Protein AF-A0AAJ0G181-F1 (afdb_monomer)

Mean predicted aligned error: 8.46 Å

Organism: NCBI:txid1105319

Secondary structure (DSSP, 8-state):
--GGGG-EEEEE-GGG-HHHHHHHHHHHHTT-SS-EEEEE--TT----TT-EEEEEETTEEEEE--HHHHSSSSPPSS-----S-HHHHHHHHHHHHHHHHHHHHHHHGGGTS--SPPSEEEEEEETTS-TT--EEETTEEEEEEEEE-SSS-EEEEEEEE-TTS-EEEEESSSSSPEEE-TT-EEEEEEEE---HHHH-S-SS-TTPPEEEEEEEEEEESS----GGG-B--GGG-------------------S--EEEEEEEEEEEEP-

Nearest PDB structures (foldseek):
  4bei-assembly1_H  TM=5.860E-01  e=1.206E-02  Vibrio cholerae MJ-1236
  4be5-assembly1_A  TM=5.690E-01  e=1.135E-02  Vibrio cholerae MJ-1236
  7q60-assembly1_A  TM=5.122E-01  e=1.068E-02  Homo sapiens
  5jpn-assembly1_B  TM=4.940E-01  e=1.960E-02  Homo sapiens
  5jpm-assembly1_B  TM=4.855E-01  e=4.313E-02  Homo sapiens

Structure (mmCIF, N/CA/C/O backbone):
data_AF-A0AAJ0G181-F1
#
_entry.id   AF-A0AAJ0G181-F1
#
loop_
_atom_site.group_PDB
_atom_site.id
_atom_site.type_symbol
_atom_site.label_atom_id
_atom_site.label_alt_id
_atom_site.label_comp_id
_atom_site.label_asym_id
_atom_site.label_entity_id
_atom_site.label_seq_id
_atom_site.pdbx_PDB_ins_code
_atom_site.Cartn_x
_atom_site.Cartn_y
_atom_site.Cartn_z
_atom_site.occupancy
_atom_site.B_iso_or_equiv
_atom_site.auth_seq_id
_atom_site.auth_comp_id
_atom_site.auth_asym_id
_atom_site.auth_atom_id
_atom_site.pdbx_PDB_model_num
ATOM 1 N N . MET A 1 1 ? -21.294 -4.612 -15.902 1.00 35.84 1 MET A N 1
ATOM 2 C CA . MET A 1 1 ? -20.081 -4.571 -15.061 1.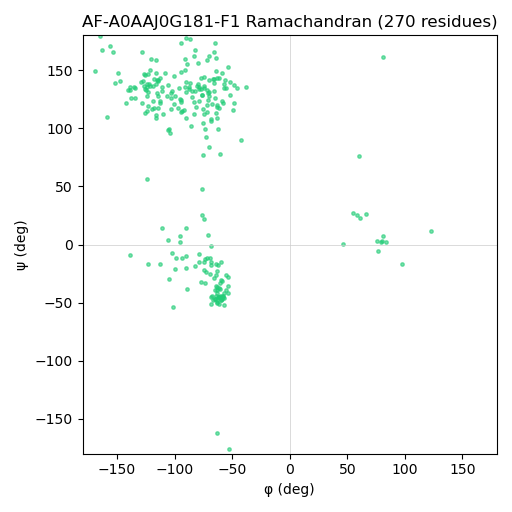00 35.84 1 MET A CA 1
ATOM 3 C C . MET A 1 1 ? -18.901 -4.552 -16.021 1.00 35.84 1 MET A C 1
ATOM 5 O O . MET A 1 1 ? -18.675 -5.546 -16.696 1.00 35.84 1 MET A O 1
ATOM 9 N N . GLU A 1 2 ? -18.288 -3.391 -16.241 1.00 32.62 2 GLU A N 1
ATOM 10 C CA . GLU A 1 2 ? -17.305 -3.197 -17.316 1.00 32.62 2 GLU A CA 1
ATOM 11 C C . GLU A 1 2 ? -15.962 -3.847 -16.959 1.00 32.62 2 GLU A C 1
ATOM 13 O O . GLU A 1 2 ? -15.298 -3.445 -16.005 1.00 32.62 2 GLU A O 1
ATOM 18 N N . LEU A 1 3 ? -15.560 -4.846 -17.749 1.00 31.12 3 LEU A N 1
ATOM 19 C CA . LEU A 1 3 ? -14.315 -5.616 -17.609 1.00 31.12 3 LEU A CA 1
ATOM 20 C C . LEU A 1 3 ? -13.038 -4.754 -17.691 1.00 31.12 3 LEU A C 1
ATOM 22 O O . LEU A 1 3 ? -11.975 -5.190 -17.265 1.00 31.12 3 LEU A O 1
ATOM 26 N N . TRP A 1 4 ? -13.145 -3.515 -18.172 1.00 31.86 4 TRP A N 1
ATOM 27 C CA . TRP A 1 4 ? -12.029 -2.581 -18.331 1.00 31.86 4 TRP A CA 1
ATOM 28 C C . TRP A 1 4 ? -11.531 -1.974 -17.015 1.00 31.86 4 TRP A C 1
ATOM 30 O O . TRP A 1 4 ? -10.373 -1.581 -16.938 1.00 31.86 4 TRP A O 1
ATOM 40 N N . ARG A 1 5 ? -12.352 -1.948 -15.952 1.00 44.75 5 ARG A N 1
ATOM 41 C CA . ARG A 1 5 ? -11.925 -1.396 -14.649 1.00 44.75 5 ARG A CA 1
ATOM 42 C C . ARG A 1 5 ? -10.859 -2.235 -13.940 1.00 44.75 5 ARG A C 1
ATOM 44 O O . ARG A 1 5 ? -10.252 -1.742 -13.001 1.00 44.75 5 ARG A O 1
ATOM 51 N N . ARG A 1 6 ? -10.632 -3.482 -14.367 1.00 53.66 6 ARG A N 1
ATOM 52 C CA . ARG A 1 6 ? -9.685 -4.409 -13.720 1.00 53.66 6 ARG A CA 1
ATOM 53 C C . ARG A 1 6 ? -8.350 -4.549 -14.447 1.00 53.66 6 ARG A C 1
ATOM 55 O O . ARG A 1 6 ? -7.451 -5.190 -13.908 1.00 53.66 6 ARG A O 1
ATOM 62 N N . ASN A 1 7 ? -8.208 -3.960 -15.634 1.00 65.31 7 ASN A N 1
ATOM 63 C CA . ASN A 1 7 ? -6.976 -4.080 -16.402 1.00 65.31 7 ASN A CA 1
ATOM 64 C C . ASN A 1 7 ? -6.021 -2.947 -16.039 1.00 65.31 7 ASN A C 1
ATOM 66 O O . ASN A 1 7 ? -6.432 -1.804 -15.838 1.00 65.31 7 ASN A O 1
ATOM 70 N N . ILE A 1 8 ? -4.735 -3.272 -15.938 1.00 76.56 8 ILE A N 1
ATOM 71 C CA . ILE A 1 8 ? -3.680 -2.282 -15.723 1.00 76.56 8 ILE A CA 1
ATOM 72 C C . ILE A 1 8 ? -2.968 -2.121 -17.060 1.00 76.56 8 ILE A C 1
ATOM 74 O O . ILE A 1 8 ? -2.186 -3.000 -17.434 1.00 76.56 8 ILE A O 1
ATOM 78 N N . PRO A 1 9 ? -3.295 -1.067 -17.821 1.00 83.56 9 PRO A N 1
ATOM 79 C CA . PRO A 1 9 ? -2.665 -0.843 -19.103 1.00 83.56 9 PRO A CA 1
ATOM 80 C C . PRO A 1 9 ? -1.259 -0.262 -18.899 1.00 83.56 9 PRO A C 1
ATOM 82 O O . PRO A 1 9 ? -1.046 0.649 -18.092 1.00 83.56 9 PRO A O 1
ATOM 85 N N . VAL A 1 10 ? -0.302 -0.830 -19.627 1.00 87.94 10 VAL A N 1
ATOM 86 C CA . VAL A 1 10 ? 1.117 -0.478 -19.615 1.00 87.94 10 VAL A CA 1
ATOM 87 C C . VAL A 1 10 ? 1.486 0.011 -21.008 1.00 87.94 10 VAL A C 1
ATOM 89 O O . VAL A 1 10 ? 1.406 -0.756 -21.964 1.00 87.94 10 VAL A O 1
ATOM 92 N N . LEU A 1 11 ? 1.894 1.271 -21.118 1.00 89.25 11 LEU A N 1
ATOM 93 C CA . LEU A 1 11 ? 2.429 1.848 -22.346 1.00 89.25 11 LEU A CA 1
ATOM 94 C C . LEU A 1 11 ? 3.943 1.658 -22.382 1.00 89.25 11 LEU A C 1
ATOM 96 O O . LEU A 1 11 ? 4.622 1.983 -21.408 1.00 89.25 11 LEU A O 1
ATOM 100 N N . VAL A 1 12 ? 4.474 1.166 -23.496 1.00 89.31 12 VAL A N 1
ATOM 101 C CA . VAL A 1 12 ? 5.919 1.003 -23.699 1.00 89.31 12 VAL A CA 1
ATOM 102 C C . VAL A 1 12 ? 6.402 1.989 -24.754 1.00 89.31 12 VAL A C 1
ATOM 104 O O . VAL A 1 12 ? 5.794 2.131 -25.816 1.00 89.31 12 VAL A O 1
ATOM 107 N N . ASP A 1 13 ? 7.491 2.688 -24.442 1.00 87.69 13 ASP A N 1
ATOM 108 C CA . ASP A 1 13 ? 8.191 3.576 -25.364 1.00 87.69 13 ASP A CA 1
ATOM 109 C C . ASP A 1 13 ? 8.665 2.793 -26.610 1.00 87.69 13 ASP A C 1
ATOM 111 O O . ASP A 1 13 ? 9.407 1.811 -26.484 1.00 87.69 13 ASP A O 1
ATOM 115 N N . PRO A 1 14 ? 8.272 3.214 -27.828 1.00 85.38 14 PRO A N 1
ATOM 116 C CA . PRO A 1 14 ? 8.583 2.487 -29.057 1.00 85.38 14 PRO A CA 1
ATOM 117 C C . PRO A 1 14 ? 10.092 2.384 -29.337 1.00 85.38 14 PRO A C 1
ATOM 119 O O . PRO A 1 14 ? 10.518 1.513 -30.099 1.00 85.38 14 PRO A O 1
ATOM 122 N N . THR A 1 15 ? 10.931 3.214 -28.705 1.00 88.00 15 THR A N 1
ATOM 123 C CA . THR A 1 15 ? 12.397 3.159 -28.844 1.00 88.00 15 THR A CA 1
ATOM 124 C C . THR A 1 15 ? 13.037 1.914 -28.215 1.00 88.00 15 THR A C 1
ATOM 126 O O . THR A 1 15 ? 14.214 1.630 -28.473 1.00 88.00 15 THR A O 1
ATOM 129 N N . PHE A 1 16 ? 12.291 1.141 -27.417 1.00 86.31 16 PHE A N 1
ATOM 130 C CA . PHE A 1 16 ? 12.712 -0.193 -26.979 1.00 86.31 16 PHE A CA 1
ATOM 131 C C . PHE A 1 16 ? 12.653 -1.241 -28.100 1.00 86.31 16 PHE A C 1
ATOM 133 O O . PHE A 1 16 ? 13.398 -2.221 -28.052 1.00 86.31 16 PHE A O 1
ATOM 140 N N . GLY A 1 17 ? 11.825 -1.016 -29.123 1.00 87.19 17 GLY A N 1
ATOM 141 C CA . GLY A 1 17 ? 11.583 -1.956 -30.212 1.00 87.19 17 GLY A CA 1
ATOM 142 C C . GLY A 1 17 ? 10.580 -3.070 -29.861 1.00 87.19 17 GLY A C 1
ATOM 143 O O . GLY A 1 17 ? 10.329 -3.356 -28.689 1.00 87.19 17 GLY A O 1
ATOM 144 N N . PRO A 1 18 ? 10.013 -3.738 -30.882 1.00 86.69 18 PRO A N 1
ATOM 145 C CA . PRO A 1 18 ? 8.904 -4.687 -30.716 1.00 86.69 18 PRO A CA 1
ATOM 146 C C . PRO A 1 18 ? 9.275 -5.952 -29.925 1.00 86.69 18 PRO A C 1
ATOM 148 O O . PRO A 1 18 ? 8.426 -6.526 -29.236 1.00 86.69 18 PRO A O 1
ATOM 151 N N . ASP A 1 19 ? 10.542 -6.374 -29.979 1.00 89.81 19 ASP A N 1
ATOM 152 C CA . ASP A 1 19 ? 11.037 -7.544 -29.242 1.00 89.81 19 ASP A CA 1
ATOM 153 C C . ASP A 1 19 ? 10.947 -7.333 -27.726 1.00 89.81 19 ASP A C 1
ATOM 155 O O . ASP A 1 19 ? 10.640 -8.268 -26.982 1.00 89.81 19 ASP A O 1
ATOM 159 N N . PHE A 1 20 ? 11.172 -6.099 -27.261 1.00 90.56 20 PHE A N 1
ATOM 160 C CA . PHE A 1 20 ? 11.050 -5.748 -25.851 1.00 90.56 20 PHE A CA 1
ATOM 161 C C . PHE A 1 20 ? 9.591 -5.813 -2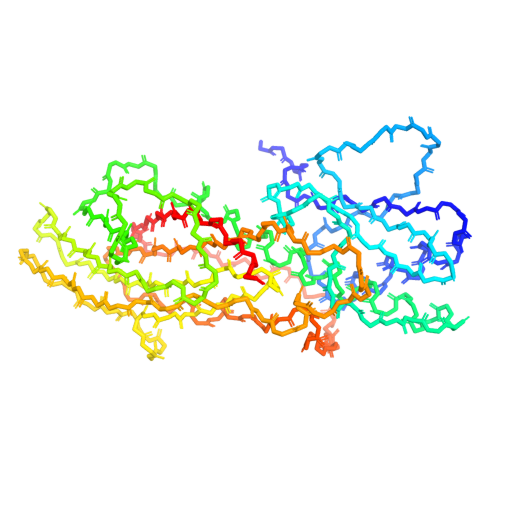5.398 1.00 90.56 20 PHE A C 1
ATOM 163 O O . PHE A 1 20 ? 9.305 -6.505 -24.424 1.00 90.56 20 PHE A O 1
ATOM 170 N N . SER A 1 21 ? 8.665 -5.158 -26.113 1.00 89.25 21 SER A N 1
ATOM 171 C CA . SER A 1 21 ? 7.230 -5.166 -25.782 1.00 89.25 21 SER A CA 1
ATOM 172 C C . SER A 1 21 ? 6.665 -6.589 -25.745 1.00 89.25 21 SER A C 1
ATOM 174 O O . SER A 1 21 ? 5.970 -6.958 -24.796 1.00 89.25 21 SER A O 1
ATOM 176 N N . THR A 1 22 ? 7.022 -7.415 -26.735 1.00 88.50 22 THR A N 1
ATOM 177 C CA . THR A 1 22 ? 6.594 -8.821 -26.816 1.00 88.50 22 THR A CA 1
ATOM 178 C C . THR A 1 22 ? 7.137 -9.631 -25.641 1.00 88.50 22 THR A C 1
ATOM 180 O O . THR A 1 22 ? 6.374 -10.277 -24.923 1.00 88.50 22 THR A O 1
ATOM 183 N N . SER A 1 23 ? 8.444 -9.533 -25.377 1.00 89.88 23 SER A N 1
ATOM 184 C CA . SER A 1 23 ? 9.082 -10.249 -24.266 1.00 89.88 23 SER A CA 1
ATOM 185 C C . SER A 1 23 ? 8.542 -9.795 -22.907 1.00 89.88 23 SER A C 1
ATOM 187 O O . SER A 1 23 ? 8.382 -10.606 -21.992 1.00 89.88 23 SER A O 1
ATOM 189 N N . LEU A 1 24 ? 8.243 -8.501 -22.759 1.00 90.00 24 LEU A N 1
ATOM 190 C CA . LEU A 1 24 ? 7.653 -7.935 -21.552 1.00 90.00 24 LEU A CA 1
ATOM 191 C C . LEU A 1 24 ? 6.249 -8.481 -21.316 1.00 90.00 24 LEU A C 1
ATOM 193 O O . LEU A 1 24 ? 5.952 -8.924 -20.206 1.00 90.00 24 LEU A O 1
ATOM 197 N N . TYR A 1 25 ? 5.413 -8.502 -22.354 1.00 87.94 25 TYR A N 1
ATOM 198 C CA . TYR A 1 25 ? 4.079 -9.083 -22.282 1.00 87.94 25 TYR A CA 1
ATOM 199 C C . TYR A 1 25 ? 4.131 -10.549 -21.839 1.00 87.94 25 TYR A C 1
ATOM 201 O O . TYR A 1 25 ? 3.496 -10.906 -20.846 1.00 87.94 25 TYR A O 1
ATOM 209 N N . GLU A 1 26 ? 4.939 -11.380 -22.500 1.00 85.56 26 GLU A N 1
ATOM 210 C CA . GLU A 1 26 ? 5.097 -12.796 -22.147 1.00 85.56 26 GLU A CA 1
ATOM 211 C C . GLU A 1 26 ? 5.597 -12.979 -20.707 1.00 85.56 26 GLU A C 1
ATOM 213 O O . GLU A 1 26 ? 5.056 -13.782 -19.943 1.00 85.56 26 GLU A O 1
ATOM 218 N N . THR A 1 27 ? 6.596 -12.192 -20.298 1.00 86.69 27 THR A N 1
ATOM 219 C CA . THR A 1 27 ? 7.158 -12.259 -18.942 1.00 86.69 27 THR A CA 1
ATOM 220 C C . THR A 1 27 ? 6.120 -11.884 -17.885 1.00 86.69 27 THR A C 1
ATOM 222 O O . THR A 1 27 ? 6.062 -12.517 -16.832 1.00 86.69 27 THR A O 1
ATOM 225 N N . ILE A 1 28 ? 5.273 -10.889 -18.156 1.00 84.62 28 ILE A N 1
ATOM 226 C CA . ILE A 1 28 ? 4.190 -10.481 -17.258 1.00 84.62 28 ILE A CA 1
ATOM 227 C C . ILE A 1 28 ? 3.117 -11.571 -17.145 1.00 84.62 28 ILE A C 1
ATOM 229 O O . ILE A 1 28 ? 2.734 -11.924 -16.027 1.00 84.62 28 ILE A O 1
ATOM 233 N N . GLN A 1 29 ? 2.661 -12.132 -18.272 1.00 81.06 29 GLN A N 1
ATOM 234 C CA . GLN A 1 29 ? 1.634 -13.185 -18.279 1.00 81.06 29 GLN A CA 1
ATOM 235 C C . GLN A 1 29 ? 2.090 -14.435 -17.511 1.00 81.06 29 GLN A C 1
ATOM 237 O O . GLN A 1 29 ? 1.291 -15.073 -16.830 1.00 81.06 29 GLN A O 1
ATOM 242 N N . ASN A 1 30 ? 3.388 -14.742 -17.546 1.00 77.69 30 ASN A N 1
ATOM 243 C CA . ASN A 1 30 ? 3.971 -15.850 -16.788 1.00 77.69 30 ASN A CA 1
ATOM 244 C C . ASN A 1 30 ? 4.112 -15.570 -15.279 1.00 77.69 30 ASN A C 1
ATOM 246 O O . ASN A 1 30 ? 4.353 -16.493 -14.503 1.00 77.69 30 ASN A O 1
ATOM 250 N N . ARG A 1 31 ? 3.999 -14.310 -14.839 1.00 73.06 31 ARG A N 1
ATOM 251 C CA . ARG A 1 31 ? 4.234 -13.907 -13.439 1.00 73.06 31 ARG A CA 1
ATOM 252 C C . ARG A 1 31 ? 2.963 -13.616 -12.660 1.00 73.06 31 ARG A C 1
ATOM 254 O O . ARG A 1 31 ? 2.952 -13.800 -11.444 1.00 73.06 31 ARG A O 1
ATOM 261 N N . VAL A 1 32 ? 1.905 -13.150 -13.320 1.00 69.12 32 VAL A N 1
ATOM 262 C CA . VAL A 1 32 ? 0.676 -12.733 -12.637 1.00 69.12 32 VAL A CA 1
ATOM 263 C C . VAL A 1 32 ? -0.540 -13.168 -13.429 1.00 69.12 32 VAL A C 1
ATOM 265 O O . VAL A 1 32 ? -0.668 -12.852 -14.602 1.00 69.12 32 VAL A O 1
ATOM 268 N N . ALA A 1 33 ? -1.515 -13.760 -12.743 1.00 64.25 33 ALA A N 1
ATOM 269 C CA . ALA A 1 33 ? -2.854 -13.983 -13.291 1.00 64.25 33 ALA A CA 1
ATOM 270 C C . ALA A 1 33 ? -3.682 -12.680 -13.438 1.00 64.25 33 ALA A C 1
ATOM 272 O O . ALA A 1 33 ? -4.884 -12.729 -13.691 1.00 64.25 33 ALA A O 1
ATOM 273 N N . SER A 1 34 ? -3.065 -11.512 -13.222 1.00 60.91 34 SER A N 1
ATOM 274 C CA . SER A 1 34 ? -3.703 -10.205 -13.357 1.00 60.91 34 SER A CA 1
ATOM 275 C C . SER A 1 34 ? -3.784 -9.834 -14.835 1.00 60.91 34 SER A C 1
ATOM 277 O O . SER A 1 34 ? -2.780 -9.974 -15.538 1.00 60.91 34 SER A O 1
ATOM 279 N N . PRO A 1 35 ? -4.924 -9.319 -15.322 1.00 63.91 35 PRO A N 1
ATOM 280 C CA . PRO A 1 35 ? -5.063 -8.912 -16.711 1.00 63.91 35 PRO A CA 1
ATOM 281 C C . PRO A 1 35 ? -4.328 -7.582 -16.960 1.00 63.91 35 PRO A C 1
ATOM 283 O O . PRO A 1 35 ? -4.918 -6.505 -17.034 1.00 63.91 35 PRO A O 1
ATOM 286 N N . MET A 1 36 ? -3.003 -7.643 -17.075 1.00 72.50 36 MET A N 1
ATOM 287 C CA . MET A 1 36 ? -2.191 -6.538 -17.585 1.00 72.50 36 MET A CA 1
ATOM 288 C C . MET A 1 36 ? -2.229 -6.529 -19.113 1.00 72.50 36 MET A C 1
ATOM 290 O O . MET A 1 36 ? -2.119 -7.576 -19.754 1.00 72.50 36 MET A O 1
ATOM 294 N N . GLN A 1 37 ? -2.378 -5.339 -19.692 1.00 75.81 37 GLN A N 1
ATOM 295 C CA . GLN A 1 37 ? -2.324 -5.133 -21.138 1.00 75.81 37 GLN A CA 1
ATOM 296 C C . GLN A 1 37 ? -1.079 -4.317 -21.462 1.00 75.81 37 GLN A C 1
ATOM 298 O O . GLN A 1 37 ? -0.931 -3.214 -20.946 1.00 75.81 37 GLN A O 1
ATOM 303 N N . VAL A 1 38 ? -0.193 -4.862 -22.294 1.00 75.06 38 VAL A N 1
ATOM 304 C CA . VAL A 1 38 ? 0.971 -4.136 -22.813 1.00 75.06 38 VAL A CA 1
ATOM 305 C C . VAL A 1 38 ? 0.577 -3.548 -24.160 1.00 75.06 38 VAL A C 1
ATOM 307 O O . VAL A 1 38 ? 0.119 -4.276 -25.039 1.00 75.06 38 VAL A O 1
ATOM 310 N N . LEU A 1 39 ? 0.698 -2.233 -24.284 1.00 78.88 39 LEU A N 1
ATOM 311 C CA . LEU A 1 39 ? 0.346 -1.465 -25.469 1.00 78.88 39 LEU A CA 1
ATOM 312 C C . LEU A 1 39 ? 1.579 -0.665 -25.900 1.00 78.88 39 LEU A C 1
ATOM 314 O O . LEU A 1 39 ? 2.267 -0.080 -25.061 1.00 78.88 39 LEU A O 1
ATOM 318 N N . ASP A 1 40 ? 1.850 -0.610 -27.198 1.00 74.00 40 ASP A N 1
ATOM 319 C CA . ASP A 1 40 ? 2.876 0.292 -27.717 1.00 74.00 40 ASP A CA 1
ATOM 320 C C . ASP A 1 40 ? 2.343 1.732 -27.685 1.00 74.00 40 ASP A C 1
ATOM 322 O O . ASP A 1 40 ? 1.195 1.995 -28.058 1.00 74.00 40 ASP A O 1
ATOM 326 N N . CYS A 1 41 ? 3.158 2.674 -27.209 1.00 68.44 41 CYS A N 1
ATOM 327 C CA . CYS A 1 41 ? 2.777 4.082 -27.172 1.00 68.44 41 CYS A CA 1
ATOM 328 C C . CYS A 1 41 ? 2.782 4.653 -28.602 1.00 68.44 41 CYS A C 1
ATOM 330 O O . CYS A 1 41 ? 3.840 4.742 -29.226 1.00 68.44 41 CYS A O 1
ATOM 332 N N . ALA A 1 42 ? 1.617 5.042 -29.131 1.00 55.59 42 ALA A N 1
ATOM 333 C CA . ALA A 1 42 ? 1.548 5.887 -30.322 1.00 55.59 42 ALA A CA 1
ATOM 334 C C . ALA A 1 42 ? 1.811 7.343 -29.902 1.00 55.59 42 ALA A C 1
ATOM 336 O O . ALA A 1 42 ? 1.283 7.790 -28.887 1.00 55.59 42 ALA A O 1
ATOM 337 N N . ASP A 1 43 ? 2.663 8.047 -30.647 1.00 50.03 43 ASP A N 1
ATOM 338 C CA . ASP A 1 43 ? 3.229 9.356 -30.298 1.00 50.03 43 ASP A CA 1
ATOM 339 C C . ASP A 1 43 ? 2.279 10.345 -29.584 1.00 50.03 43 ASP A C 1
ATOM 341 O O . ASP A 1 43 ? 1.181 10.641 -30.051 1.00 50.03 43 ASP A O 1
ATOM 345 N N . ASN A 1 44 ? 2.814 10.982 -28.534 1.00 46.31 44 ASN A N 1
ATOM 346 C CA . ASN A 1 44 ? 2.411 12.292 -28.000 1.00 46.31 44 ASN A CA 1
ATOM 347 C C . ASN A 1 44 ? 1.020 12.472 -27.366 1.00 46.31 44 ASN A C 1
ATOM 349 O O . ASN A 1 44 ? 0.576 13.615 -27.234 1.00 46.31 44 ASN A O 1
ATOM 353 N N . ASP A 1 45 ? 0.389 11.431 -26.829 1.00 45.12 45 ASP A N 1
ATOM 354 C CA . ASP A 1 45 ? -0.575 11.678 -25.753 1.00 45.12 45 ASP A CA 1
ATOM 355 C C . ASP A 1 45 ? 0.193 11.894 -24.446 1.00 45.12 45 ASP A C 1
ATOM 357 O O . ASP A 1 45 ? 1.045 11.088 -24.053 1.00 45.12 45 ASP A O 1
ATOM 361 N N . GLY A 1 46 ? -0.050 13.049 -23.815 1.00 50.00 46 GLY A N 1
ATOM 362 C CA . GLY A 1 46 ? 0.622 13.514 -22.602 1.00 50.00 46 GLY A CA 1
ATOM 363 C C . GLY A 1 46 ? 0.584 12.495 -21.459 1.00 50.00 46 GLY A C 1
ATOM 364 O O . GLY A 1 46 ? 0.140 11.361 -21.609 1.00 50.00 46 GLY A O 1
ATOM 365 N N . LEU A 1 47 ? 1.096 12.856 -20.283 1.00 51.12 47 LEU A N 1
ATOM 366 C CA . LEU A 1 47 ? 1.003 12.028 -19.072 1.00 51.12 47 LEU A CA 1
ATOM 367 C C . LEU A 1 47 ? -0.474 11.789 -18.698 1.00 51.12 47 LEU A C 1
ATOM 369 O O . LEU A 1 47 ? -1.018 12.452 -17.821 1.00 51.12 47 LEU A O 1
ATOM 373 N N . ASP A 1 48 ? -1.135 10.872 -19.399 1.00 55.03 48 ASP A N 1
ATOM 374 C CA . ASP A 1 48 ? -2.459 10.396 -19.078 1.00 55.03 48 ASP A CA 1
ATOM 375 C C . ASP A 1 48 ? -2.347 9.714 -17.718 1.00 55.03 48 ASP A C 1
ATOM 377 O O . ASP A 1 48 ? -1.559 8.785 -17.508 1.00 55.03 48 ASP A O 1
ATOM 381 N N . THR A 1 49 ? -3.103 10.251 -16.769 1.00 59.03 49 THR A N 1
ATOM 382 C CA . THR A 1 49 ? -3.090 9.923 -15.345 1.00 59.03 49 THR A CA 1
ATOM 383 C C . THR A 1 49 ? -3.764 8.584 -15.051 1.00 59.03 49 THR A C 1
ATOM 385 O O . THR A 1 49 ? -4.200 8.334 -13.927 1.00 59.03 49 THR A O 1
ATOM 388 N N . THR A 1 50 ? -3.860 7.708 -16.046 1.00 70.06 50 THR A N 1
ATOM 389 C CA . THR A 1 50 ? -4.527 6.411 -15.935 1.00 70.06 50 THR A CA 1
ATOM 390 C C . THR A 1 50 ? -3.626 5.224 -16.284 1.00 70.06 50 THR A C 1
ATOM 392 O O . THR A 1 50 ? -3.925 4.104 -15.861 1.00 70.06 50 THR A O 1
ATOM 395 N N . PHE A 1 51 ? -2.493 5.450 -16.959 1.00 82.19 51 PHE A N 1
ATOM 396 C CA . PHE A 1 51 ? -1.613 4.393 -17.471 1.00 82.19 51 PHE A CA 1
ATOM 397 C C . PHE A 1 51 ? -0.300 4.278 -16.689 1.00 82.19 51 PHE A C 1
ATOM 399 O O . PHE A 1 51 ? 0.258 5.276 -16.231 1.00 82.19 51 PHE A O 1
ATOM 406 N N . LEU A 1 52 ? 0.232 3.055 -16.590 1.00 89.31 52 LEU A N 1
ATOM 407 C CA . LEU A 1 52 ? 1.657 2.863 -16.310 1.00 89.31 52 LEU A CA 1
ATOM 408 C C . LEU A 1 52 ? 2.430 3.071 -17.613 1.00 89.31 52 LEU A C 1
ATOM 410 O O . LEU A 1 52 ? 1.995 2.600 -18.661 1.00 89.31 52 LEU A O 1
ATOM 414 N N . LYS A 1 53 ? 3.568 3.761 -17.564 1.00 90.50 53 LYS A N 1
ATOM 415 C CA . LYS A 1 53 ? 4.416 4.021 -18.733 1.00 90.50 53 LYS A CA 1
ATOM 416 C C . LYS A 1 53 ? 5.830 3.514 -18.482 1.00 90.50 53 LYS A C 1
ATOM 418 O O . LYS A 1 53 ? 6.376 3.752 -17.410 1.00 90.50 53 LYS A O 1
ATOM 423 N N . VAL A 1 54 ? 6.414 2.833 -19.459 1.00 91.19 54 VAL A N 1
ATOM 424 C CA . VAL A 1 54 ? 7.809 2.383 -19.458 1.00 91.19 54 VAL A CA 1
ATOM 425 C C . VAL A 1 54 ? 8.560 3.201 -20.501 1.00 91.19 54 VAL A C 1
ATOM 427 O O . VAL A 1 54 ? 8.307 3.053 -21.693 1.00 91.19 54 VAL A O 1
ATOM 430 N N . GLU A 1 55 ? 9.472 4.059 -20.057 1.00 90.00 55 GLU A N 1
ATOM 431 C CA . GLU A 1 55 ? 10.231 4.977 -20.914 1.00 90.00 55 GLU A CA 1
ATOM 432 C C . GLU A 1 55 ? 11.727 4.675 -20.880 1.00 90.00 55 GLU A C 1
ATOM 434 O O . GLU A 1 55 ? 12.268 4.277 -19.841 1.00 90.00 55 GLU A O 1
ATOM 439 N N . LYS A 1 56 ? 12.418 4.908 -22.000 1.00 85.75 56 LYS A N 1
ATOM 440 C CA . LYS A 1 56 ? 13.866 4.721 -22.094 1.00 85.75 56 LYS A CA 1
ATOM 441 C C . LYS A 1 56 ? 14.595 6.029 -21.802 1.00 85.75 56 LYS A C 1
ATOM 443 O O . LYS A 1 56 ? 14.531 6.980 -22.573 1.00 85.75 56 LYS A O 1
ATOM 448 N N . HIS A 1 57 ? 15.356 6.074 -20.712 1.00 82.50 57 HIS A N 1
ATOM 449 C CA . HIS A 1 57 ? 16.115 7.259 -20.299 1.00 82.50 57 HIS A CA 1
ATOM 450 C C . HIS A 1 57 ? 17.590 6.912 -20.136 1.00 82.50 57 HIS A C 1
ATOM 452 O O . HIS A 1 57 ? 17.957 6.149 -19.250 1.00 82.50 57 HIS A O 1
ATOM 458 N N . SER A 1 58 ? 18.453 7.489 -20.978 1.00 78.38 58 SER A N 1
ATOM 459 C CA . SER A 1 58 ? 19.912 7.272 -20.933 1.00 78.38 58 SER A CA 1
ATOM 460 C C . SER A 1 58 ? 20.348 5.797 -20.997 1.00 78.38 58 SER A C 1
ATOM 462 O O . SER A 1 58 ? 21.424 5.452 -20.520 1.00 78.38 58 SER A O 1
ATOM 464 N N . GLY A 1 59 ? 19.531 4.937 -21.613 1.00 74.62 59 GLY A N 1
ATOM 465 C CA . GLY A 1 59 ? 19.779 3.496 -21.725 1.00 74.62 59 GLY A CA 1
ATOM 466 C C . GLY A 1 59 ? 19.049 2.642 -20.686 1.00 74.62 59 GLY A C 1
ATOM 467 O O . GLY A 1 59 ? 18.861 1.459 -20.948 1.00 74.62 59 GLY A O 1
ATOM 468 N N . ASP A 1 60 ? 18.560 3.245 -19.600 1.00 82.62 60 ASP A N 1
ATOM 469 C CA . ASP A 1 60 ? 17.823 2.559 -18.538 1.00 82.62 60 ASP A CA 1
ATOM 470 C C . ASP A 1 60 ? 16.308 2.641 -18.776 1.00 82.62 60 ASP A C 1
ATOM 472 O O . ASP A 1 60 ? 15.791 3.631 -19.306 1.00 82.62 60 ASP A O 1
ATOM 476 N N . ALA A 1 61 ? 15.579 1.612 -18.344 1.00 88.12 61 ALA A N 1
ATOM 477 C CA . ALA A 1 61 ? 14.122 1.635 -18.329 1.00 88.12 61 ALA A CA 1
ATOM 478 C C . ALA A 1 61 ? 13.605 2.308 -17.053 1.00 88.12 61 ALA A C 1
ATOM 480 O O . ALA A 1 61 ? 13.964 1.921 -15.941 1.00 88.12 61 ALA A O 1
ATOM 481 N N . LYS A 1 62 ? 12.732 3.302 -17.212 1.00 89.69 62 LYS A N 1
ATOM 482 C CA . LYS A 1 62 ? 12.050 3.989 -16.112 1.00 89.69 62 LYS A CA 1
ATOM 483 C C . LYS A 1 62 ? 10.557 3.733 -16.182 1.00 89.69 62 LYS A C 1
ATOM 485 O O . LYS A 1 62 ? 9.979 3.728 -17.263 1.00 89.69 62 LYS A O 1
ATOM 490 N N . ILE A 1 63 ? 9.935 3.553 -15.020 1.00 90.75 63 ILE A N 1
ATOM 491 C CA . ILE A 1 63 ? 8.489 3.355 -14.914 1.00 90.75 63 ILE A CA 1
ATOM 492 C C . ILE A 1 63 ? 7.862 4.618 -14.350 1.00 90.75 63 ILE A C 1
ATOM 494 O O . ILE A 1 63 ? 8.268 5.084 -13.291 1.00 90.75 63 ILE A O 1
ATOM 498 N N . PHE A 1 64 ? 6.853 5.139 -15.028 1.00 89.75 64 PHE A N 1
ATOM 499 C CA . PHE A 1 64 ? 6.008 6.231 -14.569 1.00 89.75 64 PHE A CA 1
ATOM 500 C C . PHE A 1 64 ? 4.582 5.723 -14.398 1.00 89.75 64 PHE A C 1
ATOM 502 O O . PHE A 1 64 ? 4.182 4.707 -14.969 1.00 89.75 64 PHE A O 1
ATOM 509 N N . GLY A 1 65 ? 3.799 6.427 -13.598 1.00 87.81 65 GLY A N 1
ATOM 510 C CA . GLY A 1 65 ? 2.419 6.057 -13.356 1.00 87.81 65 GLY A CA 1
ATOM 511 C C . GLY A 1 65 ? 1.647 7.193 -12.713 1.00 87.81 65 GLY A C 1
ATOM 512 O O . GLY A 1 65 ? 2.204 8.260 -12.444 1.00 87.81 65 GLY A O 1
ATOM 513 N N . PRO A 1 66 ? 0.358 6.975 -12.455 1.00 86.19 66 PRO A N 1
ATOM 514 C CA . PRO A 1 66 ? -0.482 8.028 -11.933 1.00 86.19 66 PRO A CA 1
ATOM 515 C C . PRO A 1 66 ? -0.196 8.287 -10.454 1.00 86.19 66 PRO A C 1
ATOM 517 O O . PRO A 1 66 ? 0.076 7.362 -9.689 1.00 86.19 66 PRO A O 1
ATOM 520 N N . GLU A 1 67 ? -0.278 9.552 -10.036 1.00 84.12 67 GLU A N 1
ATOM 521 C CA . GLU A 1 67 ? 0.062 9.990 -8.673 1.00 84.12 67 GLU A CA 1
ATOM 522 C C . GLU A 1 67 ? -0.804 9.287 -7.611 1.00 84.12 67 GLU A C 1
ATOM 524 O O . GLU A 1 67 ? -0.329 8.969 -6.523 1.00 84.12 67 GLU A O 1
ATOM 529 N N . ASN A 1 68 ? -2.047 8.930 -7.953 1.00 84.75 68 ASN A N 1
ATOM 530 C CA . ASN A 1 68 ? -2.930 8.158 -7.079 1.00 84.75 68 ASN A CA 1
ATOM 531 C C . ASN A 1 68 ? -2.477 6.698 -6.862 1.00 84.75 68 ASN A C 1
ATOM 533 O O . ASN A 1 68 ? -2.916 6.079 -5.892 1.00 84.75 68 ASN A O 1
ATOM 537 N N . LEU A 1 69 ? -1.592 6.153 -7.699 1.00 87.25 69 LEU A N 1
ATOM 538 C CA . LEU A 1 69 ? -0.965 4.840 -7.530 1.00 87.25 69 LEU A CA 1
ATOM 539 C C . LEU A 1 69 ? 0.461 4.983 -6.991 1.00 87.25 69 LEU A C 1
ATOM 541 O O . LEU A 1 69 ? 0.784 4.398 -5.961 1.00 87.25 69 LEU A O 1
ATOM 545 N N . ILE A 1 70 ? 1.283 5.785 -7.669 1.00 86.81 70 ILE A N 1
ATOM 546 C CA . ILE A 1 70 ? 2.716 5.939 -7.397 1.00 86.81 70 ILE A CA 1
ATOM 547 C C . ILE A 1 70 ? 2.974 6.744 -6.118 1.00 86.81 70 ILE A C 1
ATOM 549 O O . ILE A 1 70 ? 3.920 6.458 -5.392 1.00 86.81 70 ILE A O 1
ATOM 553 N N . GLY A 1 71 ? 2.118 7.721 -5.805 1.00 83.94 71 GLY A N 1
ATOM 554 C CA . GLY A 1 71 ? 2.279 8.604 -4.648 1.00 83.94 71 GLY A CA 1
ATOM 555 C C . GLY A 1 71 ? 3.261 9.763 -4.853 1.00 83.94 71 GLY A C 1
ATOM 556 O O . GLY A 1 71 ? 3.577 10.447 -3.886 1.00 83.94 71 GLY A O 1
ATOM 557 N N . TYR A 1 72 ? 3.761 9.957 -6.078 1.00 81.69 72 TYR A N 1
ATOM 558 C CA . TYR A 1 72 ? 4.598 11.077 -6.526 1.00 81.69 72 TYR A CA 1
ATOM 559 C C . TYR A 1 72 ? 4.592 11.143 -8.066 1.00 81.69 72 TYR A C 1
ATOM 561 O O . TYR A 1 72 ? 4.118 10.219 -8.726 1.00 81.69 72 TYR A O 1
ATOM 569 N N . ARG A 1 73 ? 5.089 12.246 -8.648 1.00 79.00 73 ARG A N 1
ATOM 570 C CA . ARG A 1 73 ? 5.047 12.507 -10.107 1.00 79.00 73 ARG A CA 1
ATOM 571 C C . ARG A 1 73 ? 6.254 12.002 -10.902 1.00 79.00 73 ARG A C 1
ATOM 573 O O . ARG A 1 73 ? 6.240 12.054 -12.127 1.00 79.00 73 ARG A O 1
ATOM 580 N N . GLU A 1 74 ? 7.307 11.570 -10.223 1.00 82.62 74 GLU A N 1
ATOM 581 C CA . GLU A 1 74 ? 8.531 11.075 -10.858 1.00 82.62 74 GLU A CA 1
ATOM 582 C C . GLU A 1 74 ? 8.476 9.580 -11.192 1.00 82.62 74 GLU A C 1
ATOM 584 O O . GLU A 1 74 ? 7.517 8.880 -10.865 1.00 82.62 74 GLU A O 1
ATOM 589 N N . SER A 1 75 ? 9.539 9.083 -11.832 1.00 86.56 75 SER A N 1
ATOM 590 C CA . SER A 1 75 ? 9.713 7.655 -12.070 1.00 86.56 75 SER A CA 1
ATOM 591 C C . SER A 1 75 ? 9.790 6.882 -10.759 1.00 86.56 75 SER A C 1
ATOM 593 O O . SER A 1 75 ? 10.431 7.329 -9.806 1.00 86.56 75 SER A O 1
ATOM 595 N N . VAL A 1 76 ? 9.209 5.686 -10.755 1.00 86.50 76 VAL A N 1
ATOM 596 C CA . VAL A 1 76 ? 9.297 4.700 -9.679 1.00 86.50 76 VAL A CA 1
ATOM 597 C C . VAL A 1 76 ? 10.752 4.522 -9.254 1.00 86.50 76 VAL A C 1
ATOM 599 O O . VAL A 1 76 ? 11.619 4.195 -10.066 1.00 86.50 76 VAL A O 1
ATOM 602 N N . ARG A 1 77 ? 11.011 4.766 -7.971 1.00 80.25 77 ARG A N 1
ATOM 603 C CA . ARG A 1 77 ? 12.357 4.787 -7.392 1.00 80.25 77 ARG A CA 1
ATOM 604 C C . ARG A 1 77 ? 12.795 3.428 -6.858 1.00 80.25 77 ARG A C 1
ATOM 606 O O . ARG A 1 77 ? 11.976 2.564 -6.547 1.00 80.25 77 ARG A O 1
ATOM 613 N N . GLY A 1 78 ? 14.111 3.271 -6.720 1.00 73.44 78 GLY A N 1
ATOM 614 C CA . GLY A 1 78 ? 14.744 2.067 -6.180 1.00 73.44 78 GLY A CA 1
ATOM 615 C C . GLY A 1 78 ? 14.778 0.885 -7.150 1.00 73.44 78 GLY A C 1
ATOM 616 O O . GLY A 1 78 ? 15.250 -0.184 -6.776 1.00 73.44 78 GLY A O 1
ATOM 617 N N . LEU A 1 79 ? 14.300 1.044 -8.388 1.00 76.94 79 LEU A N 1
ATOM 618 C CA . LEU A 1 79 ? 14.370 -0.028 -9.378 1.00 76.94 79 LEU A CA 1
ATOM 619 C C . LEU A 1 79 ? 15.833 -0.334 -9.747 1.00 76.94 79 LEU A C 1
ATOM 621 O O . LEU A 1 79 ? 16.642 0.594 -9.838 1.00 76.94 79 LEU A O 1
ATOM 625 N N . PRO A 1 80 ? 16.190 -1.614 -9.971 1.00 69.81 80 PRO A N 1
ATOM 626 C CA . PRO A 1 80 ? 17.519 -1.971 -10.446 1.00 69.81 80 PRO A CA 1
ATOM 627 C C . PRO A 1 80 ? 17.826 -1.254 -11.762 1.00 69.81 80 PRO A C 1
ATOM 629 O O . PRO A 1 80 ? 16.978 -1.192 -12.653 1.00 69.81 80 PRO A O 1
ATOM 632 N N . ARG A 1 81 ? 19.053 -0.745 -11.909 1.00 70.19 81 ARG A N 1
ATOM 633 C CA . ARG A 1 81 ? 19.528 -0.253 -13.205 1.00 70.19 81 ARG A CA 1
ATOM 634 C C . ARG A 1 81 ? 19.846 -1.450 -14.078 1.00 70.19 81 ARG A C 1
ATOM 636 O O . ARG A 1 81 ? 20.853 -2.131 -13.871 1.00 70.19 81 ARG A O 1
ATOM 643 N N . SER A 1 82 ? 18.963 -1.725 -15.022 1.00 66.31 82 SER A N 1
ATOM 644 C CA . SER A 1 82 ? 19.203 -2.745 -16.026 1.00 66.31 82 SER A CA 1
ATOM 645 C C . SER A 1 82 ? 20.335 -2.265 -16.929 1.00 66.31 82 SER A C 1
ATOM 647 O O . SER A 1 82 ? 20.240 -1.201 -17.527 1.00 66.31 82 SER A O 1
ATOM 649 N N . GLY A 1 83 ? 21.431 -3.022 -17.005 1.00 63.88 83 GLY A N 1
ATOM 650 C CA . GLY A 1 83 ? 22.516 -2.720 -17.941 1.00 63.88 83 GLY A CA 1
ATOM 651 C C . GLY A 1 83 ? 22.067 -2.821 -19.407 1.00 63.88 83 GLY A C 1
ATOM 652 O O . GLY A 1 83 ? 20.887 -2.885 -19.730 1.00 63.88 83 GLY A O 1
ATOM 653 N N . THR A 1 84 ? 23.017 -2.927 -20.333 1.00 68.38 84 THR A N 1
ATOM 654 C CA . THR A 1 84 ? 22.715 -3.003 -21.777 1.00 68.38 84 THR A CA 1
ATOM 655 C C . THR A 1 84 ? 22.024 -4.301 -22.231 1.00 68.38 84 THR A C 1
ATOM 657 O O . THR A 1 84 ? 21.722 -4.439 -23.417 1.00 68.38 84 THR A O 1
ATOM 660 N N . ASP A 1 85 ? 21.768 -5.257 -21.330 1.00 84.38 85 ASP A N 1
ATOM 661 C CA . ASP A 1 85 ? 21.070 -6.508 -21.640 1.00 84.38 85 ASP A CA 1
ATOM 662 C C . ASP A 1 85 ? 19.544 -6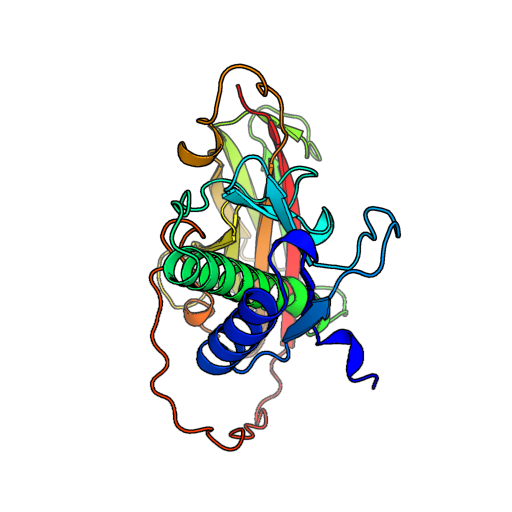.327 -21.617 1.00 84.38 85 ASP A C 1
ATOM 664 O O . ASP A 1 85 ? 18.920 -6.154 -20.567 1.00 84.38 85 ASP A O 1
ATOM 668 N N . ILE A 1 86 ? 18.939 -6.444 -22.801 1.00 84.56 86 ILE A N 1
ATOM 669 C CA . ILE A 1 86 ? 17.491 -6.379 -23.020 1.00 84.56 86 ILE A CA 1
ATOM 670 C C . ILE A 1 86 ? 16.748 -7.409 -22.163 1.00 84.56 86 ILE A C 1
ATOM 672 O O . ILE A 1 86 ? 15.694 -7.090 -21.621 1.00 84.56 86 ILE A O 1
ATOM 676 N N . ARG A 1 87 ? 17.276 -8.631 -22.002 1.00 85.25 87 ARG A N 1
ATOM 677 C CA . ARG A 1 87 ? 16.581 -9.687 -21.244 1.00 85.25 87 ARG A CA 1
ATOM 678 C C . ARG A 1 87 ? 16.499 -9.350 -19.764 1.00 85.25 87 ARG A C 1
ATOM 680 O O . ARG A 1 87 ? 15.437 -9.502 -19.160 1.00 85.25 87 ARG A O 1
ATOM 687 N N . GLN A 1 88 ? 17.604 -8.867 -19.201 1.00 85.75 88 GLN A N 1
ATOM 688 C CA . GLN A 1 88 ? 17.630 -8.393 -17.824 1.00 85.75 88 GLN A CA 1
ATOM 689 C C . GLN A 1 88 ? 16.671 -7.211 -17.647 1.00 85.75 88 GLN A C 1
ATOM 691 O O . GLN A 1 88 ? 15.858 -7.228 -16.728 1.00 85.75 88 GLN A O 1
ATOM 696 N N . SER A 1 89 ? 16.686 -6.252 -18.579 1.00 87.69 89 SER A N 1
ATOM 697 C CA . SER A 1 89 ? 15.783 -5.100 -18.539 1.00 87.69 89 SER A CA 1
ATOM 698 C C . SER A 1 89 ? 14.308 -5.490 -18.575 1.00 87.69 89 SER A C 1
ATOM 700 O O . SER A 1 89 ? 13.538 -5.059 -17.719 1.00 87.69 89 SER A O 1
ATOM 702 N N . VAL A 1 90 ? 13.918 -6.379 -19.493 1.00 89.25 90 VAL A N 1
ATOM 703 C CA . VAL A 1 90 ? 12.556 -6.925 -19.559 1.00 89.25 90 VAL A CA 1
ATOM 704 C C . VAL A 1 90 ? 12.169 -7.594 -18.241 1.00 89.25 90 VAL A C 1
ATOM 706 O O . VAL A 1 90 ? 11.076 -7.356 -17.729 1.00 89.25 90 VAL A O 1
ATOM 709 N N . SER A 1 91 ? 13.057 -8.413 -17.671 1.00 87.69 91 SER A N 1
ATOM 710 C CA . SER A 1 91 ? 12.797 -9.097 -16.404 1.00 87.69 91 SER A CA 1
ATOM 711 C C . SER A 1 91 ? 12.597 -8.116 -15.245 1.00 87.69 91 SER A C 1
ATOM 713 O O . SER A 1 91 ? 11.652 -8.287 -14.472 1.00 87.69 91 SER A O 1
ATOM 715 N N . ASP A 1 92 ? 13.448 -7.096 -15.127 1.00 87.12 92 ASP A N 1
ATOM 716 C CA . ASP A 1 92 ? 13.376 -6.091 -14.061 1.00 87.12 92 ASP A CA 1
ATOM 717 C C . ASP A 1 92 ? 12.093 -5.257 -14.173 1.00 87.12 92 ASP A C 1
ATOM 719 O O . ASP A 1 92 ? 11.349 -5.113 -13.198 1.00 87.12 92 ASP A O 1
ATOM 723 N N . VAL A 1 93 ? 11.774 -4.783 -15.383 1.00 90.00 93 VAL A N 1
ATOM 724 C CA . VAL A 1 93 ? 10.539 -4.037 -15.659 1.00 90.00 93 VAL A CA 1
ATOM 725 C C . VAL A 1 93 ? 9.312 -4.900 -15.373 1.00 90.00 93 VAL A C 1
ATOM 727 O O . VAL A 1 93 ? 8.393 -4.452 -14.686 1.00 90.00 93 VAL A O 1
ATOM 730 N N . ALA A 1 94 ? 9.295 -6.159 -15.820 1.00 89.12 94 ALA A N 1
ATOM 731 C CA . ALA A 1 94 ? 8.188 -7.074 -15.553 1.00 89.12 94 ALA A CA 1
ATOM 732 C C . ALA A 1 94 ? 7.985 -7.318 -14.050 1.00 89.12 94 ALA A C 1
ATOM 734 O O . ALA A 1 94 ? 6.843 -7.424 -13.595 1.00 89.12 94 ALA A O 1
ATOM 735 N N . THR A 1 95 ? 9.071 -7.410 -13.271 1.00 87.81 95 THR A N 1
ATOM 736 C CA . THR A 1 95 ? 9.022 -7.551 -11.806 1.00 87.81 95 THR A CA 1
ATOM 737 C C . THR A 1 95 ? 8.346 -6.335 -11.192 1.00 87.81 95 THR A C 1
ATOM 739 O O . THR A 1 95 ? 7.389 -6.473 -10.431 1.00 87.81 95 THR A O 1
ATOM 742 N N . ALA A 1 96 ? 8.811 -5.142 -11.556 1.00 89.88 96 ALA A N 1
ATOM 743 C CA . ALA A 1 96 ? 8.302 -3.895 -11.013 1.00 89.88 96 ALA A CA 1
ATOM 744 C C . ALA A 1 96 ? 6.826 -3.668 -11.378 1.00 89.88 96 ALA A C 1
ATOM 746 O O . ALA A 1 96 ? 6.018 -3.350 -10.508 1.00 89.88 96 ALA A O 1
ATOM 747 N N . LEU A 1 97 ? 6.439 -3.911 -12.633 1.00 90.06 97 LEU A N 1
ATOM 748 C CA . LEU A 1 97 ? 5.046 -3.799 -13.076 1.00 90.06 97 LEU A CA 1
ATOM 749 C C . LEU A 1 97 ? 4.133 -4.803 -12.367 1.00 90.06 97 LEU A C 1
ATOM 751 O O . LEU A 1 97 ? 3.052 -4.436 -11.917 1.00 90.06 97 LEU A O 1
ATOM 755 N N . THR A 1 98 ? 4.585 -6.047 -12.198 1.00 86.62 98 THR A N 1
ATOM 756 C CA . THR A 1 98 ? 3.883 -7.075 -11.413 1.00 86.62 98 THR A CA 1
ATOM 757 C C . THR A 1 98 ? 3.653 -6.621 -9.972 1.00 86.62 98 THR A C 1
ATOM 759 O O . THR A 1 98 ? 2.554 -6.764 -9.430 1.00 86.62 98 THR A O 1
ATOM 762 N N . HIS A 1 99 ? 4.684 -6.045 -9.356 1.00 88.50 99 HIS A N 1
ATOM 763 C CA . HIS A 1 99 ? 4.630 -5.534 -7.992 1.00 88.50 99 HIS A CA 1
ATOM 764 C C . HIS A 1 99 ? 3.620 -4.391 -7.858 1.00 88.50 99 HIS A C 1
ATOM 766 O O . HIS A 1 99 ? 2.733 -4.439 -7.006 1.00 88.50 99 HIS A O 1
ATOM 772 N N . LEU A 1 100 ? 3.694 -3.403 -8.754 1.00 90.06 100 LEU A N 1
ATOM 773 C CA . LEU A 1 100 ? 2.755 -2.279 -8.819 1.00 90.06 100 LEU A CA 1
ATOM 774 C C . LEU A 1 100 ? 1.324 -2.744 -9.091 1.00 90.06 100 LEU A C 1
ATOM 776 O O . LEU A 1 100 ? 0.380 -2.203 -8.518 1.00 90.06 100 LEU A O 1
ATOM 780 N N . ALA A 1 101 ? 1.155 -3.767 -9.928 1.00 86.56 101 ALA A N 1
ATOM 781 C CA . ALA A 1 101 ? -0.147 -4.332 -10.230 1.00 86.56 101 ALA A CA 1
ATOM 782 C C . ALA A 1 101 ? -0.807 -4.934 -8.990 1.00 86.56 101 ALA A C 1
ATOM 784 O O . ALA A 1 101 ? -1.963 -4.628 -8.692 1.00 86.56 101 ALA A O 1
ATOM 785 N N . ARG A 1 102 ? -0.061 -5.741 -8.231 1.00 87.00 102 ARG A N 1
ATOM 786 C CA . ARG A 1 102 ? -0.554 -6.308 -6.973 1.00 87.00 102 ARG A CA 1
ATOM 787 C C . ARG A 1 102 ? -0.806 -5.223 -5.925 1.00 87.00 102 ARG A C 1
ATOM 789 O O . ARG A 1 102 ? -1.822 -5.275 -5.235 1.00 87.00 102 ARG A O 1
ATOM 796 N N . PHE A 1 103 ? 0.061 -4.212 -5.847 1.00 90.94 103 PHE A N 1
ATOM 797 C CA . PHE A 1 103 ? -0.144 -3.062 -4.967 1.00 90.94 103 PHE A CA 1
ATOM 798 C C . PHE A 1 103 ? -1.449 -2.322 -5.294 1.00 90.94 103 PHE A C 1
ATOM 800 O O . PHE A 1 103 ? -2.247 -2.067 -4.394 1.00 90.94 103 PHE A O 1
ATOM 807 N N . LYS A 1 104 ? -1.714 -2.047 -6.580 1.00 89.19 104 LYS A N 1
ATOM 808 C CA . LYS A 1 104 ? -2.962 -1.424 -7.046 1.00 89.19 104 LYS A CA 1
ATOM 809 C C . LYS A 1 104 ? -4.187 -2.259 -6.678 1.00 89.19 104 LYS A C 1
ATOM 811 O O . LYS A 1 104 ? -5.134 -1.716 -6.125 1.00 89.19 104 LYS A O 1
ATOM 816 N N . GLN A 1 105 ? -4.157 -3.566 -6.936 1.00 86.81 105 GLN A N 1
ATOM 817 C CA . GLN A 1 105 ? -5.264 -4.462 -6.583 1.00 86.81 105 GLN A CA 1
ATOM 818 C C . GLN A 1 105 ? -5.584 -4.401 -5.090 1.00 86.81 105 GLN A C 1
ATOM 820 O O . GLN A 1 105 ? -6.749 -4.345 -4.705 1.00 86.81 105 GLN A O 1
ATOM 825 N N . ILE A 1 106 ? -4.549 -4.371 -4.244 1.00 90.88 106 ILE A N 1
ATOM 826 C CA . ILE A 1 106 ? -4.740 -4.243 -2.803 1.00 90.88 106 ILE A CA 1
ATOM 827 C C . ILE A 1 106 ? -5.284 -2.858 -2.470 1.00 90.88 106 ILE A C 1
ATOM 829 O O . ILE A 1 106 ? -6.260 -2.774 -1.732 1.00 90.88 106 ILE A O 1
ATOM 833 N N . LEU A 1 107 ? -4.745 -1.780 -3.043 1.00 91.25 107 LEU A N 1
ATOM 834 C CA . LEU A 1 107 ? -5.267 -0.422 -2.868 1.00 91.25 107 LEU A CA 1
ATOM 835 C C . LEU A 1 107 ? -6.768 -0.339 -3.202 1.00 91.25 107 LEU A C 1
ATOM 837 O O . LEU A 1 107 ? -7.524 0.254 -2.435 1.00 91.25 107 LEU A O 1
ATOM 841 N N . GLU A 1 108 ? -7.207 -1.002 -4.271 1.00 90.38 108 GLU A N 1
ATOM 842 C CA . GLU A 1 108 ? -8.592 -1.016 -4.752 1.00 90.38 108 GLU A CA 1
ATOM 843 C C . GLU A 1 108 ? -9.555 -1.858 -3.901 1.00 90.38 108 GLU A C 1
ATOM 845 O O . GLU A 1 108 ? -10.764 -1.662 -4.015 1.00 90.38 108 GLU A O 1
ATOM 850 N N . LEU A 1 109 ? -9.067 -2.705 -2.979 1.00 89.94 109 LEU A N 1
ATOM 851 C CA . LEU A 1 109 ? -9.923 -3.477 -2.059 1.00 89.94 109 LEU A CA 1
ATOM 852 C C . LEU A 1 109 ? -10.910 -2.594 -1.282 1.00 89.94 109 LEU A C 1
ATOM 854 O O . LEU A 1 109 ? -12.005 -3.039 -0.956 1.00 89.94 109 LEU A O 1
ATOM 858 N N . ARG A 1 110 ? -10.576 -1.320 -1.043 1.00 91.56 110 ARG A N 1
ATOM 859 C CA . ARG A 1 110 ? -11.482 -0.339 -0.417 1.00 91.56 110 ARG A CA 1
ATOM 860 C C . ARG A 1 110 ? -12.828 -0.188 -1.134 1.00 91.56 110 ARG A C 1
ATOM 862 O O . ARG A 1 110 ? -13.797 0.225 -0.510 1.00 91.56 110 ARG A O 1
ATOM 869 N N . HIS A 1 111 ? -12.884 -0.478 -2.434 1.00 90.12 111 HIS A N 1
ATOM 870 C CA . HIS A 1 111 ? -14.102 -0.381 -3.237 1.00 90.12 111 HIS A CA 1
ATOM 871 C C . HIS A 1 111 ? -15.005 -1.610 -3.101 1.00 90.12 111 HIS A C 1
ATOM 873 O O . HIS A 1 111 ? -16.184 -1.521 -3.423 1.00 90.12 111 HIS A O 1
ATOM 879 N N . GLU A 1 112 ? -14.458 -2.727 -2.620 1.00 89.50 112 GLU A N 1
ATOM 880 C CA . GLU A 1 112 ? -15.192 -3.968 -2.346 1.00 89.50 112 GLU A CA 1
ATOM 881 C C . GLU A 1 112 ? -15.654 -4.039 -0.873 1.00 89.50 112 GLU A C 1
ATOM 883 O O . GLU A 1 112 ? -16.451 -4.902 -0.506 1.00 89.50 112 GLU A O 1
ATOM 888 N N . ALA A 1 113 ? -15.150 -3.142 -0.014 1.00 91.81 113 ALA A N 1
ATOM 889 C CA . ALA A 1 113 ? -15.572 -3.011 1.378 1.00 91.81 113 ALA A CA 1
ATOM 890 C C . ALA A 1 113 ? -16.973 -2.391 1.496 1.00 91.81 113 ALA A C 1
ATOM 892 O O . ALA A 1 113 ? -17.437 -1.687 0.592 1.00 91.81 113 ALA A O 1
ATOM 893 N N . SER A 1 114 ? -17.631 -2.614 2.638 1.00 93.00 114 SER A N 1
ATOM 894 C CA . SER A 1 114 ? -18.917 -1.984 2.942 1.00 93.00 114 SER A CA 1
ATOM 895 C C . SER A 1 114 ? -18.804 -0.462 2.844 1.00 93.00 114 SER A C 1
ATOM 897 O O . SER A 1 114 ? -17.856 0.148 3.344 1.00 93.00 114 SER A O 1
ATOM 899 N N . GLN A 1 115 ? -19.793 0.136 2.179 1.00 92.75 115 GLN A N 1
ATOM 900 C CA . GLN A 1 115 ? -19.951 1.586 2.058 1.00 92.75 115 GLN A CA 1
ATOM 901 C C . GLN A 1 115 ? -20.916 2.148 3.114 1.00 92.75 115 GLN A C 1
ATOM 903 O O . GLN A 1 115 ? -21.188 3.349 3.121 1.00 92.75 115 GLN A O 1
ATOM 908 N N . ASP A 1 116 ? -21.438 1.293 3.998 1.00 93.19 116 ASP A N 1
ATOM 909 C CA . ASP A 1 116 ? -22.296 1.710 5.100 1.00 93.19 116 ASP A CA 1
ATOM 910 C C . ASP A 1 116 ? -21.496 2.479 6.152 1.00 93.19 116 ASP A C 1
ATOM 912 O O . ASP A 1 116 ? -20.266 2.392 6.232 1.00 93.19 116 ASP A O 1
ATOM 916 N N . GLN A 1 117 ? -22.206 3.223 7.003 1.00 93.56 117 GLN A N 1
ATOM 917 C CA . GLN A 1 117 ? -21.573 3.944 8.099 1.00 93.56 117 GLN A CA 1
ATOM 918 C C . GLN A 1 117 ? -20.800 2.960 9.002 1.00 93.56 117 GLN A C 1
ATOM 920 O O . GLN A 1 117 ? -21.410 2.040 9.555 1.00 93.56 117 GLN A O 1
ATOM 925 N N . PRO A 1 118 ? -19.480 3.148 9.194 1.00 95.06 118 PRO A N 1
ATOM 926 C CA . PRO A 1 118 ? -18.690 2.227 9.995 1.00 95.06 118 PRO A CA 1
ATOM 927 C C . PRO A 1 118 ? -19.127 2.273 11.470 1.00 95.06 118 PRO A C 1
ATOM 929 O O . PRO A 1 118 ? -19.322 3.363 12.017 1.00 95.06 118 PRO A O 1
ATOM 932 N N . PRO A 1 119 ? -19.217 1.122 12.165 1.00 95.19 119 PRO A N 1
ATOM 933 C CA . PRO A 1 119 ? -19.611 1.042 13.578 1.00 95.19 119 PRO A CA 1
ATOM 934 C C . PRO A 1 119 ? -18.494 1.458 14.559 1.00 95.19 119 PRO A C 1
ATOM 936 O O . PRO A 1 119 ? -18.443 1.016 15.713 1.00 95.19 119 PRO A O 1
ATOM 939 N N . PHE A 1 120 ? -17.557 2.288 14.107 1.00 96.00 120 PHE A N 1
ATOM 940 C CA . PHE A 1 120 ? -16.353 2.679 14.826 1.00 96.00 120 PHE A CA 1
ATOM 941 C C . PHE A 1 120 ? -15.858 4.052 14.364 1.00 96.00 120 PHE A C 1
ATOM 943 O O . PHE A 1 120 ? -16.241 4.565 13.317 1.00 96.00 120 PHE A O 1
ATOM 950 N N . SER A 1 121 ? -14.952 4.636 15.144 1.00 95.69 121 SER A N 1
ATOM 951 C CA . SER A 1 121 ? -14.198 5.828 14.753 1.00 95.69 121 SER A CA 1
ATOM 952 C C . SER A 1 121 ? -12.703 5.594 14.894 1.00 95.69 121 SER A C 1
ATOM 954 O O . SER A 1 121 ? -12.251 5.082 15.925 1.00 95.69 121 SER A O 1
ATOM 956 N N . VAL A 1 122 ? -11.955 6.038 13.887 1.00 95.50 122 VAL A N 1
ATOM 957 C CA . VAL A 1 122 ? -10.493 6.036 13.862 1.00 95.50 122 VAL A CA 1
ATOM 958 C C . VAL A 1 122 ? -9.972 7.459 13.888 1.00 95.50 122 VAL A C 1
ATOM 960 O O . VAL A 1 122 ? -10.534 8.361 13.267 1.00 95.50 122 VAL A O 1
ATOM 963 N N . LEU A 1 123 ? -8.863 7.637 14.588 1.00 94.25 123 LEU A N 1
ATOM 964 C CA . LEU A 1 123 ? -8.144 8.884 14.669 1.00 94.25 123 LEU A CA 1
ATOM 965 C C . LEU A 1 123 ? -6.645 8.600 14.581 1.00 94.25 123 LEU A C 1
ATOM 967 O O . LEU A 1 123 ? -6.115 7.807 15.360 1.00 94.25 123 LEU A O 1
ATOM 971 N N . LEU A 1 124 ? -5.963 9.256 13.648 1.00 94.31 124 LEU A N 1
ATOM 972 C CA . LEU A 1 124 ? -4.517 9.172 13.497 1.00 94.31 124 LEU A CA 1
ATOM 973 C C . LEU A 1 124 ? -3.956 10.589 13.517 1.00 94.31 124 LEU A C 1
ATOM 975 O O . LEU A 1 124 ? -4.256 11.392 12.638 1.00 94.31 124 LEU A O 1
ATOM 979 N N . HIS A 1 125 ? -3.189 10.908 14.556 1.00 93.81 125 HIS A N 1
ATOM 980 C CA . HIS A 1 125 ? -2.726 12.269 14.804 1.00 93.81 125 HIS A CA 1
ATOM 981 C C . HIS A 1 125 ? -1.210 12.355 14.904 1.00 93.81 125 HIS A C 1
ATOM 983 O O . HIS A 1 125 ? -0.641 11.650 15.740 1.00 93.81 125 HIS A O 1
ATOM 989 N N . PRO A 1 126 ? -0.554 13.244 14.144 1.00 95.00 126 PRO A N 1
ATOM 990 C CA . PRO A 1 126 ? 0.867 13.487 14.323 1.00 95.00 126 PRO A CA 1
ATOM 991 C C . PRO A 1 126 ? 1.132 14.114 15.693 1.00 95.00 126 PRO A C 1
ATOM 993 O O . PRO A 1 126 ? 0.475 15.061 16.129 1.00 95.00 126 PRO A O 1
ATOM 996 N N . LYS A 1 127 ? 2.105 13.559 16.406 1.00 94.44 127 LYS A N 1
ATOM 997 C CA . LYS A 1 127 ? 2.521 14.028 17.723 1.00 94.44 127 LYS A CA 1
ATOM 998 C C . LYS A 1 127 ? 3.243 15.367 17.597 1.00 94.44 127 LYS A C 1
ATOM 1000 O O . LYS A 1 127 ? 4.170 15.502 16.807 1.00 94.44 127 LYS A O 1
ATOM 1005 N N . GLY A 1 128 ? 2.831 16.340 18.409 1.00 92.38 128 GLY A N 1
ATOM 1006 C CA . GLY A 1 128 ? 3.424 17.681 18.417 1.00 92.38 128 GLY A CA 1
ATOM 1007 C C . GLY A 1 128 ? 2.935 18.606 17.298 1.00 92.38 128 GLY A C 1
ATOM 1008 O O . GLY A 1 128 ? 3.393 19.742 17.236 1.00 92.38 128 GLY A O 1
ATOM 1009 N N . LEU A 1 129 ? 1.993 18.160 16.458 1.00 92.81 129 LEU A N 1
ATOM 1010 C CA . LEU A 1 129 ? 1.413 18.946 15.368 1.00 92.81 129 LEU A CA 1
ATOM 1011 C C . LEU A 1 129 ? -0.113 19.093 15.533 1.00 92.81 129 LEU A C 1
ATOM 1013 O O . LEU A 1 129 ? -0.738 18.306 16.252 1.00 92.81 129 LEU A O 1
ATOM 1017 N N . PRO A 1 130 ? -0.738 20.100 14.892 1.00 91.44 130 PRO A N 1
ATOM 1018 C CA . PRO A 1 130 ? -2.187 20.273 14.924 1.00 91.44 130 PRO A CA 1
ATOM 1019 C C . PRO A 1 130 ? -2.957 19.059 14.364 1.00 91.44 130 PRO A C 1
ATOM 1021 O O . PRO A 1 130 ? -2.492 18.425 13.407 1.00 91.44 130 PRO A O 1
ATOM 1024 N N . PRO A 1 131 ? -4.162 18.763 14.891 1.00 85.75 131 PRO A N 1
ATOM 1025 C CA . PRO A 1 131 ? -5.077 17.785 14.303 1.00 85.75 131 PRO A CA 1
ATOM 1026 C C . PRO A 1 131 ? -5.328 18.047 12.814 1.00 85.75 131 PRO A C 1
ATOM 1028 O O . PRO A 1 131 ? -5.475 19.196 12.403 1.00 85.75 131 PRO A O 1
ATOM 1031 N N . GLY A 1 132 ? -5.391 16.985 12.008 1.00 83.81 132 GLY A N 1
ATOM 1032 C CA . GLY A 1 132 ? -5.617 17.086 10.560 1.00 83.81 132 GLY A CA 1
ATOM 1033 C C . GLY A 1 132 ? -4.386 17.463 9.728 1.00 83.81 132 GLY A C 1
ATOM 1034 O O . GLY A 1 132 ? -4.498 17.585 8.512 1.00 83.81 132 GLY A O 1
ATOM 1035 N N . THR A 1 133 ? -3.209 17.622 10.343 1.00 90.38 133 THR A N 1
ATOM 1036 C CA . THR A 1 133 ? -1.956 17.789 9.594 1.00 90.38 133 THR A CA 1
ATOM 1037 C C . THR A 1 133 ? -1.651 16.519 8.795 1.00 90.38 133 THR A C 1
ATOM 1039 O O . THR A 1 133 ? -1.370 15.476 9.382 1.00 90.38 133 THR A O 1
ATOM 1042 N N . VAL A 1 134 ? -1.707 16.619 7.464 1.00 87.25 134 VAL A N 1
ATOM 1043 C CA . VAL A 1 134 ? -1.413 15.507 6.537 1.00 87.25 134 VAL A CA 1
ATOM 1044 C C . VAL A 1 134 ? -0.007 15.570 5.944 1.00 87.25 134 VAL A C 1
ATOM 1046 O O . VAL A 1 134 ? 0.508 14.541 5.526 1.00 87.25 134 VAL A O 1
ATOM 1049 N N . HIS A 1 135 ? 0.624 16.749 5.937 1.00 91.69 135 HIS A N 1
ATOM 1050 C CA . HIS A 1 135 ? 2.017 16.925 5.527 1.00 91.69 135 HIS A CA 1
ATOM 1051 C C . HIS A 1 135 ? 2.922 16.949 6.754 1.00 91.69 135 HIS A C 1
ATOM 1053 O O . HIS A 1 135 ? 2.801 17.845 7.591 1.00 91.69 135 HIS A O 1
ATOM 1059 N N . VAL A 1 136 ? 3.828 15.986 6.859 1.00 92.62 136 VAL A N 1
ATOM 1060 C CA . VAL A 1 136 ? 4.715 15.818 8.017 1.00 92.62 136 VAL A CA 1
ATOM 1061 C C . VAL A 1 136 ? 6.169 15.707 7.579 1.00 92.62 136 VAL A C 1
ATOM 1063 O O . VAL A 1 136 ? 6.451 15.543 6.396 1.00 92.62 136 VAL A O 1
ATOM 1066 N N . GLN A 1 137 ? 7.097 15.849 8.521 1.00 91.19 137 GLN A N 1
ATOM 1067 C CA . GLN A 1 137 ? 8.514 15.580 8.274 1.00 91.19 137 GLN A CA 1
ATOM 1068 C C . GLN A 1 137 ? 8.801 14.080 8.404 1.00 91.19 137 GLN A C 1
ATOM 1070 O O . GLN A 1 137 ? 8.008 13.344 8.995 1.00 91.19 137 GLN A O 1
ATOM 1075 N N . ASP A 1 138 ? 9.930 13.642 7.854 1.00 89.44 138 ASP A N 1
ATOM 1076 C CA . ASP A 1 138 ? 10.477 12.306 8.097 1.00 89.44 138 ASP A CA 1
ATOM 1077 C C . ASP A 1 138 ? 10.639 12.032 9.610 1.00 89.44 138 ASP A C 1
ATOM 1079 O O . ASP A 1 138 ? 10.794 12.962 10.405 1.00 89.44 138 ASP A O 1
ATOM 1083 N N . ASP A 1 139 ? 10.576 10.760 10.011 1.00 90.38 139 ASP A N 1
ATOM 1084 C CA . ASP A 1 139 ? 10.605 10.298 11.415 1.00 90.38 139 ASP A CA 1
ATOM 1085 C C . ASP A 1 139 ? 9.437 10.817 12.297 1.00 90.38 139 ASP A C 1
ATOM 1087 O O . ASP A 1 139 ? 9.503 10.858 13.531 1.00 90.38 139 ASP A O 1
ATOM 1091 N N . GLN A 1 140 ? 8.307 11.205 11.691 1.00 93.94 140 GLN A N 1
ATOM 1092 C CA . GLN A 1 140 ? 7.129 11.646 12.443 1.00 93.94 140 GLN A CA 1
ATOM 1093 C C . GLN A 1 140 ? 6.457 10.480 13.195 1.00 93.94 140 GLN A C 1
ATOM 1095 O O . GLN A 1 140 ? 6.056 9.463 12.625 1.00 93.94 140 GLN A O 1
ATOM 1100 N N . GLU A 1 141 ? 6.234 10.673 14.500 1.00 95.94 141 GLU A N 1
ATOM 1101 C CA . GLU A 1 141 ? 5.416 9.778 15.328 1.00 95.94 141 GLU A CA 1
ATOM 1102 C C . GLU A 1 141 ? 3.935 10.184 15.272 1.00 95.94 141 GLU A C 1
ATOM 1104 O O . GLU A 1 141 ? 3.584 11.349 15.460 1.00 95.94 141 GLU A O 1
ATOM 1109 N N . PHE A 1 142 ? 3.047 9.216 15.090 1.00 95.62 142 PHE A N 1
ATOM 1110 C CA . PHE A 1 142 ? 1.602 9.378 15.085 1.00 95.62 142 PHE A CA 1
ATOM 1111 C C . PHE A 1 142 ? 0.969 8.616 16.241 1.00 95.62 142 PHE A C 1
ATOM 1113 O O . PHE A 1 142 ? 1.308 7.464 16.499 1.00 95.62 142 PHE A O 1
ATOM 1120 N N . ARG A 1 143 ? -0.014 9.224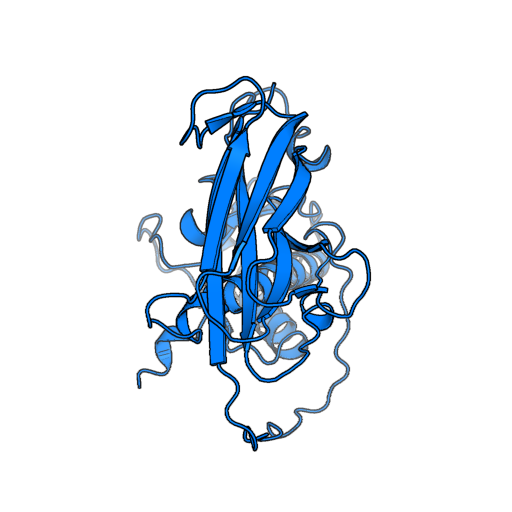 16.903 1.00 96.19 143 ARG A N 1
ATOM 1121 C CA . ARG A 1 143 ? -0.886 8.547 17.858 1.00 96.19 143 ARG A CA 1
ATOM 1122 C C . ARG A 1 143 ? -2.121 8.028 17.136 1.00 96.19 143 ARG A C 1
ATOM 1124 O O . ARG A 1 143 ? -2.944 8.811 16.665 1.00 96.19 143 ARG A O 1
ATOM 1131 N N . PHE A 1 144 ? -2.265 6.712 17.119 1.00 96.88 144 PHE A N 1
ATOM 1132 C CA . PHE A 1 144 ? -3.461 6.020 16.668 1.00 96.88 144 PHE A CA 1
ATOM 1133 C C . PHE A 1 144 ? -4.463 5.888 17.820 1.00 96.88 144 PHE A C 1
ATOM 1135 O O . PHE A 1 144 ? -4.084 5.596 18.963 1.00 96.88 144 PHE A O 1
ATOM 1142 N N . GLN A 1 145 ? -5.746 6.096 17.534 1.00 96.38 145 GLN A N 1
ATOM 1143 C CA . GLN A 1 145 ? -6.855 5.818 18.440 1.00 96.38 145 GLN A CA 1
ATOM 1144 C C . GLN A 1 145 ? -8.015 5.184 17.673 1.00 96.38 145 GLN A C 1
ATOM 1146 O O . GLN A 1 145 ? -8.438 5.685 16.635 1.00 96.38 145 GLN A O 1
ATOM 1151 N N . PHE A 1 146 ? -8.557 4.110 18.231 1.00 97.06 146 PHE A N 1
ATOM 1152 C CA . PHE A 1 146 ? -9.712 3.392 17.716 1.00 97.06 146 PHE A CA 1
ATOM 1153 C C . PHE A 1 146 ? -10.772 3.289 18.804 1.00 97.06 146 PHE A C 1
ATOM 1155 O O . PHE A 1 146 ? -10.453 2.925 19.938 1.00 97.06 146 PHE A O 1
ATOM 1162 N N . LYS A 1 147 ? -12.028 3.582 18.468 1.00 96.12 147 LYS A N 1
ATOM 1163 C CA . LYS A 1 147 ? -13.157 3.486 19.397 1.00 96.12 147 LYS A CA 1
ATOM 1164 C C . LYS A 1 147 ? -14.337 2.791 18.729 1.00 96.12 147 LYS A C 1
ATOM 1166 O O . LYS A 1 147 ? -14.801 3.248 17.686 1.00 96.12 147 LYS A O 1
ATOM 1171 N N . ILE A 1 148 ? -14.844 1.740 19.371 1.00 95.75 148 ILE A N 1
ATOM 1172 C CA . ILE A 1 148 ? -16.081 1.066 18.961 1.00 95.75 148 ILE A CA 1
ATOM 1173 C C . ILE A 1 148 ? -17.281 1.935 19.338 1.00 95.75 148 ILE A C 1
ATOM 1175 O O . ILE A 1 148 ? -17.331 2.498 20.435 1.00 95.75 148 ILE A O 1
ATOM 1179 N N . GLN A 1 149 ? -18.242 2.043 18.423 1.00 94.44 149 GLN A N 1
ATOM 1180 C CA . GLN A 1 149 ? -19.497 2.769 18.627 1.00 94.44 149 GLN A CA 1
ATOM 1181 C C . GLN A 1 149 ? -20.718 1.836 18.663 1.00 94.44 149 GLN A C 1
ATOM 1183 O O . GLN A 1 149 ? -21.768 2.240 19.161 1.00 94.44 149 GLN A O 1
ATOM 1188 N N . SER A 1 150 ? -20.588 0.598 18.178 1.00 92.56 150 SER A N 1
ATOM 1189 C CA . SER A 1 150 ? -21.637 -0.423 18.231 1.00 92.56 150 SER A CA 1
ATOM 1190 C C . SER A 1 150 ? -21.579 -1.295 19.493 1.00 92.56 150 SER A C 1
ATOM 1192 O O . SER A 1 150 ? -20.710 -1.151 20.356 1.00 92.56 150 SER A O 1
ATOM 1194 N N . GLN A 1 151 ? -22.547 -2.209 19.589 1.00 93.69 151 GLN A N 1
ATOM 1195 C CA . GLN A 1 151 ? -22.587 -3.294 20.575 1.00 93.69 151 GLN A CA 1
ATOM 1196 C C . GLN A 1 151 ? -22.013 -4.609 20.024 1.00 93.69 151 GLN A C 1
ATOM 1198 O O . GLN A 1 151 ? -22.104 -5.642 20.681 1.00 93.69 151 GLN A O 1
ATOM 1203 N N . ASP A 1 152 ? -21.428 -4.575 18.827 1.00 92.75 152 ASP A N 1
ATOM 1204 C CA . ASP A 1 152 ? -20.849 -5.749 18.188 1.00 92.75 152 ASP A CA 1
ATOM 1205 C C . ASP A 1 152 ? -19.370 -5.896 18.548 1.00 92.75 152 ASP A C 1
ATOM 1207 O O . ASP A 1 152 ? -18.653 -4.914 18.761 1.00 92.75 152 ASP A O 1
ATOM 1211 N N . GLU A 1 153 ? -18.900 -7.139 18.568 1.00 94.56 153 GLU A N 1
ATOM 1212 C CA . GLU A 1 153 ? -17.468 -7.417 18.569 1.00 94.56 153 GLU A CA 1
ATOM 1213 C C . GLU A 1 153 ? -16.888 -7.095 17.190 1.00 94.56 153 GLU A C 1
ATOM 1215 O O . GLU A 1 153 ? -17.442 -7.495 16.162 1.00 94.56 153 GLU A O 1
ATOM 1220 N N . LEU A 1 154 ? -15.764 -6.379 17.177 1.00 95.88 154 LEU A N 1
ATOM 1221 C CA . LEU A 1 154 ? -15.061 -6.001 15.955 1.00 95.88 154 LEU A CA 1
ATOM 1222 C C . LEU A 1 154 ? -13.636 -6.538 15.983 1.00 95.88 154 LEU A C 1
ATOM 1224 O O . LEU A 1 154 ? -13.013 -6.647 17.039 1.00 95.88 154 LEU A O 1
ATOM 1228 N N . TYR A 1 155 ? -13.107 -6.820 14.802 1.00 95.88 155 TYR A N 1
ATOM 1229 C CA . TYR A 1 155 ? -11.746 -7.299 14.617 1.00 95.88 155 TYR A CA 1
ATOM 1230 C C . TYR A 1 155 ? -10.976 -6.302 13.770 1.00 95.88 155 TYR A C 1
ATOM 1232 O O . TYR A 1 155 ? -11.416 -5.975 12.666 1.00 95.88 155 TYR A O 1
ATOM 1240 N N . ILE A 1 156 ? -9.853 -5.809 14.290 1.00 96.38 156 ILE A N 1
ATOM 1241 C CA . ILE A 1 156 ? -9.086 -4.736 13.657 1.00 96.38 156 ILE A CA 1
ATOM 1242 C C . ILE A 1 156 ? -7.711 -5.207 13.186 1.00 96.38 156 ILE A C 1
ATOM 1244 O O . ILE A 1 156 ? -6.994 -5.923 13.890 1.00 96.38 156 ILE A O 1
ATOM 1248 N N . THR A 1 157 ? -7.322 -4.716 12.014 1.00 97.12 157 THR A N 1
ATOM 1249 C CA . THR A 1 157 ? -5.970 -4.816 11.467 1.00 97.12 157 THR A CA 1
ATOM 1250 C C . THR A 1 157 ? -5.572 -3.458 10.896 1.00 97.12 157 THR A C 1
ATOM 1252 O O . THR A 1 157 ? -6.349 -2.814 10.196 1.00 97.12 157 THR A O 1
ATOM 1255 N N . VAL A 1 158 ? -4.354 -3.008 11.182 1.00 97.56 158 VAL A N 1
ATOM 1256 C CA . VAL A 1 158 ? -3.762 -1.788 10.631 1.00 97.56 158 VAL A CA 1
ATOM 1257 C C . VAL A 1 158 ? -2.604 -2.180 9.729 1.00 97.56 158 VAL A C 1
ATOM 1259 O O . VAL A 1 158 ? -1.668 -2.859 10.155 1.00 97.56 158 VAL A O 1
ATOM 1262 N N . ILE A 1 159 ? -2.674 -1.741 8.480 1.00 97.19 159 ILE A N 1
ATOM 1263 C CA . ILE A 1 159 ? -1.747 -2.060 7.400 1.00 97.19 159 ILE A CA 1
ATOM 1264 C C . ILE A 1 159 ? -1.105 -0.759 6.925 1.00 97.19 159 ILE A C 1
ATOM 1266 O O . ILE A 1 159 ? -1.778 0.252 6.749 1.00 97.19 159 ILE A O 1
ATOM 1270 N N . ASN A 1 160 ? 0.201 -0.795 6.704 1.00 95.81 160 ASN A N 1
ATOM 1271 C CA . ASN A 1 160 ? 0.937 0.245 6.011 1.00 95.81 160 ASN A CA 1
ATOM 1272 C C . ASN A 1 160 ? 1.071 -0.117 4.529 1.00 95.81 160 ASN A C 1
ATOM 1274 O O . ASN A 1 160 ? 1.606 -1.182 4.211 1.00 95.81 160 ASN A O 1
ATOM 1278 N N . LEU A 1 161 ? 0.614 0.776 3.654 1.00 95.19 161 LEU A N 1
ATOM 1279 C CA . LEU A 1 161 ? 0.918 0.777 2.230 1.00 95.19 161 LEU A CA 1
ATOM 1280 C C . LEU A 1 161 ? 1.943 1.891 1.991 1.00 95.19 161 LEU A C 1
ATOM 1282 O O . LEU A 1 161 ? 1.587 3.069 1.887 1.00 95.19 161 LEU A O 1
ATOM 1286 N N . GLY A 1 162 ? 3.217 1.509 1.963 1.00 89.50 162 GLY A N 1
ATOM 1287 C CA . GLY A 1 162 ? 4.308 2.474 2.028 1.00 89.50 162 GLY A CA 1
ATOM 1288 C C . GLY A 1 162 ? 4.863 2.918 0.676 1.00 89.50 162 GLY A C 1
ATOM 1289 O O . GLY A 1 162 ? 4.534 2.346 -0.367 1.00 89.50 162 GLY A O 1
ATOM 1290 N N . PRO A 1 163 ? 5.770 3.910 0.685 1.00 83.56 163 PRO A N 1
ATOM 1291 C CA . PRO A 1 163 ? 6.247 4.592 -0.523 1.00 83.56 163 PRO A CA 1
ATOM 1292 C C . PRO A 1 163 ? 7.170 3.733 -1.405 1.00 83.56 163 PRO A C 1
ATOM 1294 O O . PRO A 1 163 ? 7.455 4.091 -2.545 1.00 83.56 163 PRO A O 1
ATOM 1297 N N . GLY A 1 164 ? 7.627 2.586 -0.892 1.00 86.94 164 GLY A N 1
ATOM 1298 C CA . GLY A 1 164 ? 8.303 1.539 -1.661 1.00 86.94 164 GLY A CA 1
ATOM 1299 C C . GLY A 1 164 ? 7.361 0.487 -2.243 1.00 86.94 164 GLY A C 1
ATOM 1300 O O . GLY A 1 164 ? 7.821 -0.594 -2.609 1.00 86.94 164 GLY A O 1
ATOM 1301 N N . PHE A 1 165 ? 6.054 0.761 -2.267 1.00 90.81 165 PHE A N 1
ATOM 1302 C CA . PHE A 1 165 ? 5.000 -0.176 -2.668 1.00 90.81 165 PHE A CA 1
ATOM 1303 C C . PHE A 1 165 ? 4.981 -1.458 -1.831 1.00 90.81 165 PHE A C 1
ATOM 1305 O O . PHE A 1 165 ? 4.541 -2.509 -2.299 1.00 90.81 165 PHE A O 1
ATOM 1312 N N . HIS A 1 166 ? 5.488 -1.397 -0.597 1.00 91.25 166 HIS A N 1
ATOM 1313 C CA . HIS A 1 166 ? 5.343 -2.491 0.353 1.00 91.25 166 HIS A CA 1
ATOM 1314 C C . HIS A 1 166 ? 3.964 -2.458 0.982 1.00 91.25 166 HIS A C 1
ATOM 1316 O O . HIS A 1 166 ? 3.325 -1.410 1.093 1.00 91.25 166 HIS A O 1
ATOM 1322 N N . ILE A 1 167 ? 3.540 -3.623 1.446 1.00 93.38 167 ILE A N 1
ATOM 1323 C CA . ILE A 1 167 ? 2.313 -3.786 2.212 1.00 93.38 167 ILE A CA 1
ATOM 1324 C C . ILE A 1 167 ? 2.715 -4.538 3.461 1.00 93.38 167 ILE A C 1
ATOM 1326 O O . ILE A 1 167 ? 3.334 -5.598 3.377 1.00 93.38 167 ILE A O 1
ATOM 1330 N N . LYS A 1 168 ? 2.458 -3.944 4.620 1.00 94.50 168 LYS A N 1
ATOM 1331 C CA . LYS A 1 168 ? 2.900 -4.510 5.888 1.00 94.50 168 LYS A CA 1
ATOM 1332 C C . LYS A 1 168 ? 1.852 -4.305 6.957 1.00 94.50 168 LYS A C 1
ATOM 1334 O O . LYS A 1 168 ? 1.538 -3.169 7.306 1.00 94.50 168 LYS A O 1
ATOM 1339 N N . GLN A 1 169 ? 1.385 -5.392 7.551 1.00 94.88 169 GLN A N 1
ATOM 1340 C CA . GLN A 1 169 ? 0.623 -5.315 8.788 1.00 94.88 169 GLN A CA 1
ATOM 1341 C C . GLN A 1 169 ? 1.474 -4.697 9.913 1.00 94.88 169 GLN A C 1
ATOM 1343 O O . GLN A 1 169 ? 2.510 -5.238 10.305 1.00 94.88 169 GLN A O 1
ATOM 1348 N N . LEU A 1 170 ? 1.034 -3.542 10.415 1.00 94.38 170 LEU A N 1
ATOM 1349 C CA . LEU A 1 170 ? 1.638 -2.833 11.545 1.00 94.38 170 LEU A CA 1
ATOM 1350 C C . LEU A 1 170 ? 1.048 -3.286 12.874 1.00 94.38 170 LEU A C 1
ATOM 1352 O O . LEU A 1 170 ? 1.759 -3.370 13.875 1.00 94.38 170 LEU A O 1
ATOM 1356 N N . PHE A 1 171 ? -0.262 -3.529 12.885 1.00 95.56 171 PHE A N 1
ATOM 1357 C CA . PHE A 1 171 ? -0.980 -3.893 14.088 1.00 95.56 171 PHE A CA 1
ATOM 1358 C C . PHE A 1 171 ? -2.146 -4.846 13.782 1.00 95.56 171 PHE A C 1
ATOM 1360 O O . PHE A 1 171 ? -2.859 -4.637 12.806 1.00 95.56 171 PHE A O 1
ATOM 1367 N N . PRO A 1 172 ? -2.388 -5.848 14.631 1.00 94.19 172 PRO A N 1
ATOM 1368 C CA . PRO A 1 172 ? -1.439 -6.326 15.629 1.00 94.19 172 PRO A CA 1
ATOM 1369 C C . PRO A 1 172 ? -0.200 -6.950 14.949 1.00 94.19 172 PRO A C 1
ATOM 1371 O O . PRO A 1 172 ? -0.194 -7.160 13.739 1.00 94.19 172 PRO A O 1
ATOM 1374 N N . GLY A 1 173 ? 0.888 -7.182 15.690 1.00 88.56 173 GLY A N 1
ATOM 1375 C CA . GLY A 1 173 ? 2.148 -7.665 15.094 1.00 88.56 173 GLY A CA 1
ATOM 1376 C C . GLY A 1 173 ? 2.085 -9.111 14.580 1.00 88.56 173 GLY A C 1
ATOM 1377 O O . GLY A 1 173 ? 2.842 -9.489 13.685 1.00 88.56 173 GLY A O 1
ATOM 1378 N N . GLN A 1 174 ? 1.184 -9.914 15.144 1.00 88.94 174 GLN A N 1
ATOM 1379 C CA . GLN A 1 174 ? 0.878 -11.279 14.720 1.00 88.94 174 GLN A CA 1
ATOM 1380 C C . GLN A 1 174 ? -0.095 -11.325 13.534 1.00 88.94 174 GLN A C 1
ATOM 1382 O O . GLN A 1 174 ? -0.738 -10.337 13.222 1.00 88.94 174 GLN A O 1
ATOM 1387 N N . ASP A 1 175 ? -0.236 -12.492 12.909 1.00 90.06 175 ASP A N 1
ATOM 1388 C CA . ASP A 1 175 ? -1.108 -12.723 11.747 1.00 90.06 175 ASP A CA 1
ATOM 1389 C C . ASP A 1 175 ? -2.606 -12.447 12.026 1.00 90.06 175 ASP A C 1
ATOM 1391 O O . ASP A 1 175 ? -3.294 -11.779 11.255 1.00 90.06 175 ASP A O 1
ATOM 1395 N N . SER A 1 176 ? -3.111 -12.906 13.172 1.00 90.44 176 SER A N 1
ATOM 1396 C CA . SER A 1 176 ? -4.522 -12.760 13.546 1.00 90.44 176 SER A CA 1
ATOM 1397 C C . SER A 1 176 ? -4.897 -11.306 13.868 1.00 90.44 176 SER A C 1
ATOM 1399 O O . SER A 1 176 ? -4.121 -10.646 14.568 1.00 90.44 176 SER A O 1
ATOM 1401 N N . PRO A 1 177 ? -6.097 -10.827 13.483 1.00 93.75 177 PRO A N 1
ATOM 1402 C CA . PRO A 1 177 ? -6.567 -9.489 13.838 1.00 93.75 177 PRO A CA 1
ATOM 1403 C C . PRO A 1 177 ? -6.741 -9.333 15.355 1.00 93.75 177 PRO A C 1
ATOM 1405 O O . PRO A 1 177 ? -6.870 -10.314 16.092 1.00 93.75 177 PRO A O 1
ATOM 1408 N N . GLU A 1 178 ? -6.765 -8.092 15.847 1.00 95.31 178 GLU A N 1
ATOM 1409 C CA . GLU A 1 178 ? -7.084 -7.847 17.253 1.00 95.31 178 GLU A CA 1
ATOM 1410 C C . GLU A 1 178 ? -8.598 -7.818 17.451 1.00 95.31 178 GLU A C 1
ATOM 1412 O O . GLU A 1 178 ? -9.296 -6.995 16.858 1.00 95.31 178 GLU A O 1
ATOM 1417 N N . LYS A 1 179 ? -9.092 -8.688 18.335 1.00 95.50 179 LYS A N 1
ATOM 1418 C CA . LYS A 1 179 ? -10.482 -8.685 18.783 1.00 95.50 179 LYS A CA 1
ATOM 1419 C C . LYS A 1 179 ? -10.725 -7.556 19.784 1.00 95.50 179 LYS A C 1
ATOM 1421 O O . LYS A 1 179 ? -10.028 -7.449 20.794 1.00 95.50 179 LYS A O 1
ATOM 1426 N N . LEU A 1 180 ? -11.756 -6.756 19.540 1.00 94.75 180 LEU A N 1
ATOM 1427 C CA . LEU A 1 180 ? -12.181 -5.662 20.401 1.00 94.75 180 LEU A CA 1
ATOM 1428 C C . LEU A 1 180 ? -13.645 -5.842 20.816 1.00 94.75 180 LEU A C 1
ATOM 1430 O O . LEU A 1 180 ? -14.527 -6.072 19.987 1.00 94.75 180 LEU A O 1
ATOM 1434 N N . HIS A 1 181 ? -13.897 -5.704 22.116 1.00 94.12 181 HIS A N 1
ATOM 1435 C CA . HIS A 1 181 ? -15.236 -5.799 22.692 1.00 94.12 181 HIS A CA 1
ATOM 1436 C C . HIS A 1 181 ? -15.948 -4.437 22.712 1.00 94.12 181 HIS A C 1
ATOM 1438 O O . HIS A 1 181 ? -15.279 -3.399 22.781 1.00 94.12 181 HIS A O 1
ATOM 1444 N N . PRO A 1 182 ? -17.293 -4.420 22.728 1.00 94.06 182 PRO A N 1
ATOM 1445 C CA . PRO A 1 182 ? -18.078 -3.195 22.834 1.00 94.06 182 PRO A CA 1
ATOM 1446 C C . PRO A 1 182 ? -17.609 -2.266 23.957 1.00 94.06 182 PRO A C 1
ATOM 1448 O O . PRO A 1 182 ? -17.302 -2.699 25.068 1.00 94.06 182 PRO A O 1
ATOM 1451 N N . GLY A 1 183 ? -17.548 -0.968 23.659 1.00 87.38 183 GLY A N 1
ATOM 1452 C CA . GLY A 1 183 ? -17.105 0.063 24.603 1.00 87.38 183 GLY A CA 1
ATOM 1453 C C . GLY A 1 183 ? -15.590 0.142 24.829 1.00 87.38 183 GLY A C 1
ATOM 1454 O O . GLY A 1 183 ? -15.135 1.078 25.488 1.00 87.38 183 GLY A O 1
ATOM 1455 N N . LEU A 1 184 ? -14.794 -0.777 24.269 1.00 90.56 184 LEU A N 1
ATOM 1456 C CA . LEU A 1 184 ? -13.340 -0.727 24.377 1.00 90.56 184 LEU A CA 1
ATOM 1457 C C . LEU A 1 184 ? -12.741 0.325 23.427 1.00 90.56 184 LEU A C 1
ATOM 1459 O O . LEU A 1 184 ? -13.196 0.531 22.298 1.00 90.56 184 LEU A O 1
ATOM 1463 N N . GLN A 1 185 ? -11.684 0.984 23.900 1.00 92.44 185 GLN A N 1
ATOM 1464 C CA . GLN A 1 185 ? -10.854 1.889 23.113 1.00 92.44 185 GLN A CA 1
ATOM 1465 C C . GLN A 1 185 ? -9.444 1.311 22.987 1.00 92.44 185 GLN A C 1
ATOM 1467 O O . GLN A 1 185 ? -8.891 0.774 23.950 1.00 92.44 185 GLN A O 1
ATOM 1472 N N . ARG A 1 186 ? -8.837 1.470 21.810 1.00 95.38 186 ARG A N 1
ATOM 1473 C CA . ARG A 1 186 ? -7.439 1.113 21.560 1.00 95.38 186 ARG A CA 1
ATOM 1474 C C . ARG A 1 186 ? -6.626 2.339 21.185 1.00 95.38 186 ARG A C 1
ATOM 1476 O O . ARG A 1 186 ? -7.123 3.229 20.500 1.00 95.38 186 ARG A O 1
ATOM 1483 N N . SER A 1 187 ? -5.382 2.409 21.650 1.00 95.88 187 SER A N 1
ATOM 1484 C CA . SER A 1 187 ? -4.453 3.473 21.272 1.00 95.88 187 SER A CA 1
ATOM 1485 C C . SER A 1 187 ? -3.014 2.983 21.338 1.00 95.88 187 SER A C 1
ATOM 1487 O O . SER A 1 187 ? -2.646 2.278 22.274 1.00 95.88 187 SER A O 1
ATOM 1489 N N . PHE A 1 188 ? -2.216 3.372 20.351 1.00 96.19 188 PHE A N 1
ATOM 1490 C CA . PHE A 1 188 ? -0.784 3.094 20.269 1.00 96.19 188 PHE A CA 1
ATOM 1491 C C . PHE A 1 188 ? -0.104 4.147 19.385 1.00 96.19 188 PHE A C 1
ATOM 1493 O O . PHE A 1 188 ? -0.784 4.963 18.757 1.00 96.19 188 PHE A O 1
ATOM 1500 N N . SER A 1 189 ? 1.227 4.148 19.359 1.00 96.12 189 SER A N 1
ATOM 1501 C CA . SER A 1 189 ? 2.009 5.020 18.480 1.00 96.12 189 SER A CA 1
ATOM 1502 C C . SER A 1 189 ? 2.505 4.261 17.251 1.00 96.12 189 SER A C 1
ATOM 1504 O O . SER A 1 189 ? 2.854 3.086 17.341 1.00 96.12 189 SER A O 1
ATOM 1506 N N . ILE A 1 190 ? 2.566 4.953 16.119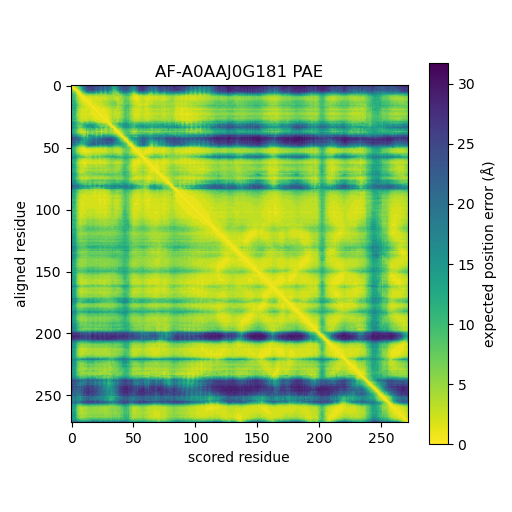 1.00 95.12 190 ILE A N 1
ATOM 1507 C CA . ILE A 1 190 ? 3.172 4.494 14.866 1.00 95.12 190 ILE A CA 1
ATOM 1508 C C . ILE A 1 190 ? 4.249 5.509 14.502 1.00 95.12 190 ILE A C 1
ATOM 1510 O O . ILE A 1 190 ? 4.023 6.707 14.635 1.00 95.12 190 ILE A O 1
ATOM 1514 N N . ARG A 1 191 ? 5.409 5.055 14.042 1.00 94.00 191 ARG A N 1
ATOM 1515 C CA . ARG A 1 191 ? 6.454 5.926 13.500 1.00 94.00 191 ARG A CA 1
ATOM 1516 C C . ARG A 1 191 ? 6.573 5.685 12.004 1.00 94.00 191 ARG A C 1
ATOM 1518 O O . ARG A 1 191 ? 6.536 4.529 11.584 1.00 94.00 191 ARG A O 1
ATOM 1525 N N . MET A 1 192 ? 6.675 6.765 11.239 1.00 89.81 192 MET A N 1
ATOM 1526 C CA . MET A 1 192 ? 6.813 6.722 9.786 1.00 89.81 192 MET A CA 1
ATOM 1527 C C . MET A 1 192 ? 8.174 7.273 9.393 1.00 89.81 192 MET A C 1
ATOM 1529 O O . MET A 1 192 ? 8.547 8.361 9.824 1.00 89.81 192 MET A O 1
ATOM 1533 N N . GLU A 1 193 ? 8.904 6.501 8.597 1.00 87.88 193 GLU A N 1
ATOM 1534 C CA . GLU A 1 193 ? 10.255 6.825 8.148 1.00 87.88 193 GLU A CA 1
ATOM 1535 C C . GLU A 1 193 ? 10.361 6.550 6.646 1.00 87.88 193 GLU A C 1
ATOM 1537 O O . GLU A 1 193 ? 9.937 5.492 6.167 1.00 87.88 193 GLU A O 1
ATOM 1542 N N . ILE A 1 194 ? 10.953 7.482 5.900 1.00 83.75 194 ILE A N 1
ATOM 1543 C CA . ILE A 1 194 ? 11.250 7.292 4.481 1.00 83.75 194 ILE A CA 1
ATOM 1544 C C . ILE A 1 194 ? 12.402 6.277 4.356 1.00 83.75 194 ILE A C 1
ATOM 1546 O O . ILE A 1 194 ? 13.478 6.499 4.917 1.00 83.75 194 ILE A O 1
ATOM 1550 N N . PRO A 1 195 ? 12.237 5.175 3.599 1.00 82.00 195 PRO A N 1
ATOM 1551 C CA . PRO A 1 195 ? 13.322 4.231 3.347 1.00 82.00 195 PRO A CA 1
ATOM 1552 C C . PRO A 1 195 ? 14.551 4.904 2.725 1.00 82.00 195 PRO A C 1
ATOM 1554 O O . PRO A 1 195 ? 14.426 5.738 1.829 1.00 82.00 195 PRO A O 1
ATOM 1557 N N . GLU A 1 196 ? 15.751 4.489 3.134 1.00 79.00 196 GLU A N 1
ATOM 1558 C CA . GLU A 1 196 ? 17.023 5.042 2.642 1.00 79.00 196 GLU A CA 1
ATOM 1559 C C . GLU A 1 196 ? 17.139 5.007 1.107 1.00 79.00 196 GLU A C 1
ATOM 1561 O O . GLU A 1 196 ? 17.624 5.957 0.499 1.00 79.00 196 GLU A O 1
ATOM 1566 N N . GLN A 1 197 ? 16.603 3.968 0.462 1.00 77.25 197 GLN A N 1
ATOM 1567 C CA . GLN A 1 197 ? 16.589 3.822 -1.000 1.00 77.25 197 GLN A CA 1
ATOM 1568 C C . GLN A 1 197 ? 15.777 4.912 -1.711 1.00 77.25 197 GLN A C 1
ATOM 1570 O O . GLN A 1 197 ? 16.007 5.179 -2.885 1.00 77.25 197 GLN A O 1
ATOM 1575 N N . LEU A 1 198 ? 14.827 5.546 -1.018 1.00 77.31 198 LEU A N 1
ATOM 1576 C CA . LEU A 1 198 ? 14.081 6.693 -1.536 1.00 77.31 198 LEU A CA 1
ATOM 1577 C C . LEU A 1 198 ? 14.757 8.027 -1.203 1.00 77.31 198 LEU A C 1
ATOM 1579 O O . LEU A 1 198 ? 14.498 9.015 -1.894 1.00 77.31 198 LEU A O 1
ATOM 1583 N N . ARG A 1 199 ? 15.637 8.040 -0.188 1.00 74.12 199 ARG A N 1
ATOM 1584 C CA . ARG A 1 199 ? 16.473 9.191 0.190 1.00 74.12 199 ARG A CA 1
ATOM 1585 C C . ARG A 1 199 ? 17.670 9.366 -0.753 1.00 74.12 199 ARG A C 1
ATOM 1587 O O . ARG A 1 199 ? 18.102 10.491 -0.987 1.00 74.12 199 ARG A O 1
ATOM 1594 N N . ILE A 1 200 ? 18.211 8.270 -1.290 1.00 61.12 200 ILE A N 1
ATOM 1595 C CA . ILE A 1 200 ? 19.444 8.272 -2.084 1.00 61.12 200 ILE A CA 1
ATOM 1596 C C . ILE A 1 200 ? 19.128 8.076 -3.568 1.00 61.12 200 ILE A C 1
ATOM 1598 O O . ILE A 1 200 ? 19.012 6.949 -4.026 1.00 61.12 200 ILE A O 1
ATOM 1602 N N . GLU A 1 201 ? 19.091 9.171 -4.333 1.00 52.88 201 GLU A N 1
ATOM 1603 C CA . GLU A 1 201 ? 19.576 9.194 -5.721 1.00 52.88 201 GLU A CA 1
ATOM 1604 C C . GLU A 1 201 ? 19.903 10.636 -6.162 1.00 52.88 201 GLU A C 1
ATOM 1606 O O . GLU A 1 201 ? 19.028 11.478 -6.337 1.00 52.88 201 GLU A O 1
ATOM 1611 N N . GLY A 1 202 ? 21.203 10.917 -6.323 1.00 43.62 202 GLY A N 1
ATOM 1612 C CA . GLY A 1 202 ? 21.743 11.990 -7.166 1.00 43.62 202 GLY A CA 1
ATOM 1613 C C . GLY A 1 202 ? 21.341 13.436 -6.850 1.00 43.62 202 GLY A C 1
ATOM 1614 O O . GLY A 1 202 ? 20.595 14.021 -7.617 1.00 43.62 202 GLY A O 1
ATOM 1615 N N . ALA A 1 203 ? 21.923 14.027 -5.800 1.00 36.47 203 ALA A N 1
ATOM 1616 C CA . ALA A 1 203 ? 22.335 15.440 -5.649 1.00 36.47 203 ALA A CA 1
ATOM 1617 C C . ALA A 1 203 ? 21.404 16.620 -6.056 1.00 36.47 203 ALA A C 1
ATOM 1619 O O . ALA A 1 203 ? 21.830 17.763 -5.905 1.00 36.47 203 ALA A O 1
ATOM 1620 N N . VAL A 1 204 ? 20.177 16.415 -6.547 1.00 43.69 204 VAL A N 1
ATOM 1621 C CA . VAL A 1 204 ? 19.341 17.500 -7.104 1.00 43.69 204 VAL A CA 1
ATOM 1622 C C . VAL A 1 204 ? 17.863 17.419 -6.705 1.00 43.69 204 VAL A C 1
ATOM 1624 O O . VAL A 1 204 ? 17.152 18.397 -6.905 1.00 43.69 204 VAL A O 1
ATOM 1627 N N . VAL A 1 205 ? 17.375 16.346 -6.066 1.00 50.59 205 VAL A N 1
ATOM 1628 C CA . VAL A 1 205 ? 15.956 16.296 -5.648 1.00 50.59 205 VAL A CA 1
ATOM 1629 C C . VAL A 1 205 ? 15.771 16.048 -4.153 1.00 50.59 205 VAL A C 1
ATOM 1631 O O . VAL A 1 205 ? 15.089 15.125 -3.715 1.00 50.59 205 VAL A O 1
ATOM 1634 N N . SER A 1 206 ? 16.373 16.930 -3.354 1.00 53.25 206 SER A N 1
ATOM 1635 C CA . SER A 1 206 ? 15.872 17.251 -2.017 1.00 53.25 206 SER A CA 1
ATOM 1636 C C . SER A 1 206 ? 14.483 17.893 -2.156 1.00 53.25 206 SER A C 1
ATOM 1638 O O . SER A 1 206 ? 14.367 18.944 -2.786 1.00 53.25 206 SER A O 1
ATOM 1640 N N . GLY A 1 207 ? 13.437 17.281 -1.593 1.00 66.00 207 GLY A N 1
ATOM 1641 C CA . GLY A 1 207 ? 12.112 1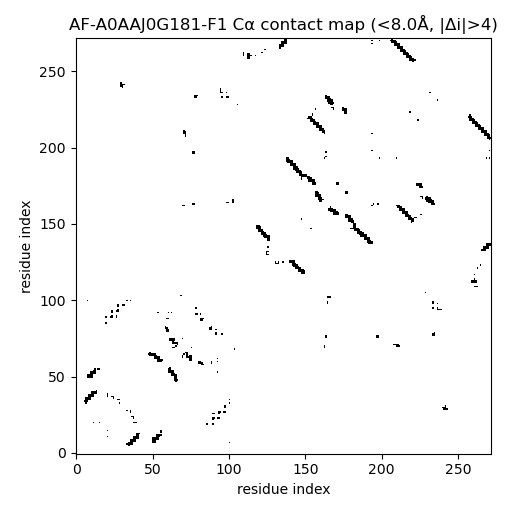7.913 -1.485 1.00 66.00 207 GLY A CA 1
ATOM 1642 C C . GLY A 1 207 ? 10.931 17.177 -2.120 1.00 66.00 207 GLY A C 1
ATOM 1643 O O . GLY A 1 207 ? 9.859 17.768 -2.221 1.00 66.00 207 GLY A O 1
ATOM 1644 N N . ILE A 1 208 ? 11.077 15.915 -2.539 1.00 75.44 208 ILE A N 1
ATOM 1645 C CA . ILE A 1 208 ? 9.914 15.137 -2.989 1.00 75.44 208 ILE A CA 1
ATOM 1646 C C . ILE A 1 208 ? 9.157 14.567 -1.812 1.00 75.44 208 ILE A C 1
ATOM 1648 O O . ILE A 1 208 ? 9.667 13.747 -1.059 1.00 75.44 208 ILE A O 1
ATOM 1652 N N . THR A 1 209 ? 7.909 14.994 -1.700 1.00 83.88 209 THR A N 1
ATOM 1653 C CA . THR A 1 209 ? 6.955 14.455 -0.749 1.00 83.88 209 THR A CA 1
ATOM 1654 C C . THR A 1 209 ? 6.545 13.040 -1.157 1.00 83.88 209 THR A C 1
ATOM 1656 O O . THR A 1 209 ? 6.164 12.797 -2.302 1.00 83.88 209 THR A O 1
ATOM 1659 N N . HIS A 1 210 ? 6.593 12.113 -0.206 1.00 85.94 210 HIS A N 1
ATOM 1660 C CA . HIS A 1 210 ? 6.189 10.726 -0.393 1.00 85.94 210 HIS A CA 1
ATOM 1661 C C . HIS A 1 210 ? 4.820 10.480 0.226 1.00 85.94 210 HIS A C 1
ATOM 1663 O O . HIS A 1 210 ? 4.595 10.812 1.390 1.00 85.94 210 HIS A O 1
ATOM 1669 N N . ARG A 1 211 ? 3.913 9.860 -0.529 1.00 91.12 211 ARG A N 1
ATOM 1670 C CA . ARG A 1 211 ? 2.638 9.398 0.017 1.00 91.12 211 ARG A CA 1
ATOM 1671 C C . ARG A 1 211 ? 2.789 8.043 0.703 1.00 91.12 211 ARG A C 1
ATOM 1673 O O . ARG A 1 211 ? 3.301 7.094 0.112 1.00 91.12 211 ARG A O 1
ATOM 1680 N N . GLU A 1 212 ? 2.241 7.942 1.902 1.00 91.62 212 GLU A N 1
ATOM 1681 C CA . GLU A 1 212 ? 2.044 6.704 2.648 1.00 91.62 212 GLU A CA 1
ATOM 1682 C C . GLU A 1 212 ? 0.567 6.590 3.043 1.00 91.62 212 GLU A C 1
ATOM 1684 O O . GLU A 1 212 ? -0.108 7.598 3.271 1.00 91.62 212 GLU A O 1
ATOM 1689 N N . ILE A 1 213 ? 0.032 5.368 3.082 1.00 95.44 213 ILE A N 1
ATOM 1690 C CA . ILE A 1 213 ? -1.366 5.131 3.453 1.00 95.44 213 ILE A CA 1
ATOM 1691 C C . ILE A 1 213 ? -1.404 4.179 4.639 1.00 95.44 213 ILE A C 1
ATOM 1693 O O . ILE A 1 213 ? -0.987 3.023 4.545 1.00 95.44 213 ILE A O 1
ATOM 1697 N N . ILE A 1 214 ? -1.970 4.654 5.747 1.00 96.69 214 ILE A N 1
ATOM 1698 C CA . ILE A 1 214 ? -2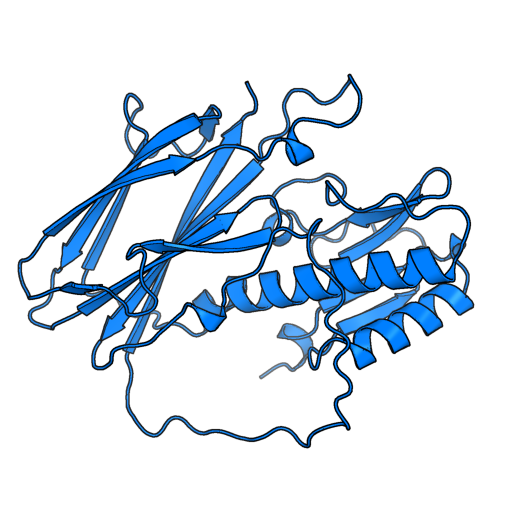.349 3.790 6.859 1.00 96.69 214 ILE A CA 1
ATOM 1699 C C . ILE A 1 214 ? -3.774 3.324 6.623 1.00 96.69 214 ILE A C 1
ATOM 1701 O O . ILE A 1 214 ? -4.728 4.093 6.734 1.00 96.69 214 ILE A O 1
ATOM 1705 N N . ARG A 1 215 ? -3.900 2.044 6.293 1.00 97.62 215 ARG A N 1
ATOM 1706 C CA . ARG A 1 215 ? -5.170 1.370 6.074 1.00 97.62 215 ARG A CA 1
ATOM 1707 C C . ARG A 1 215 ? -5.618 0.667 7.339 1.00 97.62 215 ARG A C 1
ATOM 1709 O O . ARG A 1 215 ? -4.912 -0.186 7.870 1.00 97.62 215 ARG A O 1
ATOM 1716 N N . ILE A 1 216 ? -6.825 0.975 7.782 1.00 97.44 216 ILE A N 1
ATOM 1717 C CA . ILE A 1 216 ? -7.498 0.284 8.869 1.00 97.44 216 ILE A CA 1
ATOM 1718 C C . ILE A 1 216 ? -8.542 -0.631 8.253 1.00 97.44 216 ILE A C 1
ATOM 1720 O O . ILE A 1 216 ? -9.484 -0.160 7.620 1.00 97.44 216 ILE A O 1
ATOM 1724 N N . VAL A 1 217 ? -8.370 -1.933 8.452 1.00 97.00 217 VAL A N 1
ATOM 1725 C CA . VAL A 1 217 ? -9.342 -2.949 8.065 1.00 97.00 217 VAL A CA 1
ATOM 1726 C C . VAL A 1 217 ? -10.086 -3.399 9.310 1.00 97.00 217 VAL A C 1
ATOM 1728 O O . VAL A 1 217 ? -9.468 -3.780 10.306 1.00 97.00 217 VAL A O 1
ATOM 1731 N N . VAL A 1 218 ? -11.413 -3.342 9.258 1.00 96.56 218 VAL A N 1
ATOM 1732 C CA . VAL A 1 218 ? -12.281 -3.776 10.353 1.00 96.56 218 VAL A CA 1
ATOM 1733 C C . VAL A 1 218 ? -13.252 -4.808 9.825 1.00 96.56 218 VAL A C 1
ATOM 1735 O O . VAL A 1 218 ? -13.862 -4.596 8.785 1.00 96.56 218 VAL A O 1
ATOM 1738 N N . THR A 1 219 ? -13.409 -5.912 10.542 1.00 95.44 219 THR A N 1
ATOM 1739 C CA . THR A 1 219 ? -14.353 -6.978 10.190 1.00 95.44 219 THR A CA 1
ATOM 1740 C C . THR A 1 219 ? -15.320 -7.229 11.343 1.00 95.44 219 THR A C 1
ATOM 1742 O O . THR A 1 219 ? -14.964 -7.076 12.516 1.00 95.44 219 THR A O 1
ATOM 1745 N N . LYS A 1 220 ? -16.555 -7.597 10.998 1.00 93.56 220 LYS A N 1
ATOM 1746 C CA . LYS A 1 220 ? -17.606 -8.043 11.913 1.00 93.56 220 LYS A CA 1
ATOM 1747 C C . LYS A 1 220 ? -18.035 -9.451 11.509 1.00 93.56 220 LYS A C 1
ATOM 1749 O O . LYS A 1 220 ? -18.211 -9.740 10.329 1.00 93.56 220 LYS A O 1
ATOM 1754 N N . GLY A 1 221 ? -18.207 -10.325 12.499 1.00 85.62 221 G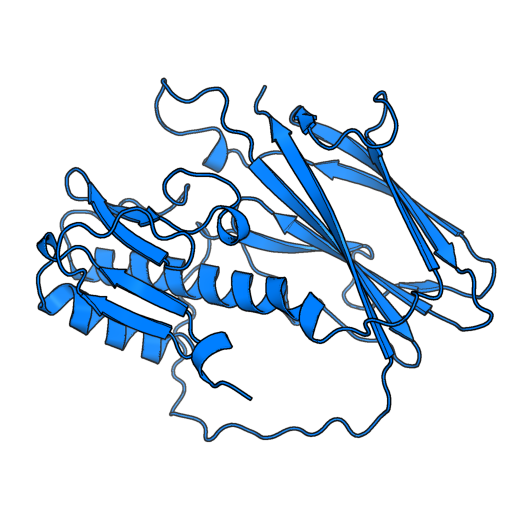LY A N 1
ATOM 1755 C CA . GLY A 1 221 ? -18.672 -11.699 12.281 1.00 85.62 221 GLY A CA 1
ATOM 1756 C C . GLY A 1 221 ? -17.586 -12.712 11.897 1.00 85.62 221 GLY A C 1
ATOM 1757 O O . GLY A 1 221 ? -17.910 -13.882 11.716 1.00 85.62 221 GLY A O 1
ATOM 1758 N N . GLY A 1 222 ? -16.308 -12.320 11.821 1.00 84.69 222 GLY A N 1
ATOM 1759 C CA . GLY A 1 222 ? -15.228 -13.270 11.558 1.00 84.69 222 GLY A CA 1
ATOM 1760 C C . GLY A 1 222 ? -13.822 -12.715 11.763 1.00 84.69 222 GLY A C 1
ATOM 1761 O O . GLY A 1 222 ? -13.566 -11.534 11.547 1.00 84.69 222 GLY A O 1
ATOM 1762 N N . GLU A 1 223 ? -12.906 -13.602 12.151 1.00 88.38 223 GLU A N 1
ATOM 1763 C CA . GLU A 1 223 ? -11.470 -13.333 12.241 1.00 88.38 223 GLU A CA 1
ATOM 1764 C C . GLU A 1 223 ? -10.825 -13.570 10.875 1.00 88.38 223 GLU A C 1
ATOM 1766 O O . GLU A 1 223 ? -10.591 -14.712 10.478 1.00 88.38 223 GLU A O 1
ATOM 1771 N N . LEU A 1 224 ? -10.543 -12.491 10.143 1.00 87.69 224 LEU A N 1
ATOM 1772 C CA . LEU A 1 224 ? -9.795 -12.573 8.893 1.00 87.69 224 LEU A CA 1
ATOM 1773 C C . LEU A 1 224 ? -8.329 -12.196 9.081 1.00 87.69 224 LEU A C 1
ATOM 1775 O O . LEU A 1 224 ? -8.009 -11.105 9.551 1.00 87.69 224 LEU A O 1
ATOM 1779 N N . SER A 1 225 ? -7.446 -13.082 8.626 1.00 89.00 225 SER A N 1
ATOM 1780 C CA . SER A 1 225 ? -6.041 -12.753 8.405 1.00 89.00 225 SER A CA 1
ATOM 1781 C C . SER A 1 225 ? -5.889 -11.940 7.121 1.00 89.00 225 SER A C 1
ATOM 1783 O O . SER A 1 225 ? -6.321 -12.356 6.044 1.00 89.00 225 SER A O 1
ATOM 1785 N N . TRP A 1 226 ? -5.196 -10.810 7.236 1.00 89.19 226 TRP A N 1
ATOM 1786 C CA . TRP A 1 226 ? -4.778 -9.983 6.102 1.00 89.19 226 TRP A CA 1
ATOM 1787 C C . TRP A 1 226 ? -3.283 -10.113 5.807 1.00 89.19 226 TRP A C 1
ATOM 1789 O O . TRP A 1 226 ? -2.770 -9.462 4.901 1.00 89.19 226 TRP A O 1
ATOM 1799 N N . LYS A 1 227 ? -2.573 -10.988 6.527 1.00 87.25 227 LYS A N 1
ATOM 1800 C CA . LYS A 1 227 ? -1.120 -11.156 6.414 1.00 87.25 227 LYS A CA 1
ATOM 1801 C C . LYS A 1 227 ? -0.677 -11.668 5.050 1.00 87.25 227 LYS A C 1
ATOM 1803 O O . LYS A 1 227 ? 0.430 -11.379 4.615 1.00 87.25 227 LYS A O 1
ATOM 1808 N N . SER A 1 228 ? -1.548 -12.387 4.343 1.00 84.62 228 SER A N 1
ATOM 1809 C CA . SER A 1 228 ? -1.308 -12.824 2.960 1.00 84.62 228 SER A CA 1
ATOM 1810 C C . SER A 1 228 ? -1.193 -11.662 1.958 1.00 84.62 228 SER A C 1
ATOM 1812 O O . SER A 1 228 ? -0.672 -11.850 0.853 1.00 84.62 228 SER A O 1
ATOM 1814 N N . LEU A 1 229 ? -1.644 -10.460 2.339 1.00 88.56 229 LEU A N 1
ATOM 1815 C CA . LEU A 1 229 ? -1.452 -9.239 1.561 1.00 88.56 229 LEU A CA 1
ATOM 1816 C C . LEU A 1 229 ? -0.052 -8.643 1.721 1.00 88.56 229 LEU A C 1
ATOM 1818 O O . LEU A 1 229 ? 0.309 -7.797 0.903 1.00 88.56 229 LEU A O 1
ATOM 1822 N N . ASP A 1 230 ? 0.723 -9.061 2.732 1.00 88.94 230 ASP A N 1
ATOM 1823 C CA . ASP A 1 230 ? 2.056 -8.512 2.958 1.00 88.94 230 ASP A CA 1
ATOM 1824 C C . ASP A 1 230 ? 2.921 -8.688 1.703 1.00 88.94 230 ASP A C 1
ATOM 1826 O O . ASP A 1 230 ? 2.977 -9.746 1.066 1.00 88.94 230 ASP A O 1
ATOM 1830 N N . MET A 1 231 ? 3.611 -7.611 1.357 1.00 90.44 231 MET A N 1
ATOM 1831 C CA . MET A 1 231 ? 4.433 -7.506 0.166 1.00 90.44 231 MET A CA 1
ATOM 1832 C C . MET A 1 231 ? 5.721 -6.778 0.533 1.00 90.44 231 MET A C 1
ATOM 1834 O O . MET A 1 231 ? 5.657 -5.767 1.241 1.00 90.44 231 MET A O 1
ATOM 1838 N N . PRO A 1 232 ? 6.891 -7.256 0.073 1.00 87.31 232 PRO A N 1
ATOM 1839 C CA . PRO A 1 232 ? 8.140 -6.548 0.305 1.00 87.31 232 PRO A CA 1
ATOM 1840 C C . PRO A 1 232 ? 8.132 -5.190 -0.410 1.00 87.31 232 PRO A C 1
ATOM 1842 O O . PRO A 1 232 ? 7.232 -4.863 -1.178 1.00 87.31 232 PRO A O 1
ATOM 1845 N N . VAL A 1 233 ? 9.159 -4.388 -0.169 1.00 85.38 233 VAL A N 1
ATOM 1846 C CA . VAL A 1 233 ? 9.446 -3.210 -0.998 1.00 85.38 233 VAL A CA 1
ATOM 1847 C C . VAL A 1 233 ? 9.800 -3.630 -2.428 1.00 85.38 233 VAL A C 1
ATOM 1849 O O . VAL A 1 233 ? 10.386 -4.694 -2.633 1.00 85.38 233 VAL A O 1
ATOM 1852 N N . ILE A 1 234 ? 9.476 -2.789 -3.413 1.00 83.38 234 ILE A N 1
ATOM 1853 C CA . ILE A 1 234 ? 9.606 -3.105 -4.846 1.00 83.38 234 ILE A CA 1
ATOM 1854 C C . ILE A 1 234 ? 11.040 -3.459 -5.270 1.00 83.38 234 ILE A C 1
ATOM 1856 O O . ILE A 1 234 ? 11.240 -4.314 -6.124 1.00 83.38 234 ILE A O 1
ATOM 1860 N N . TRP A 1 235 ? 12.051 -2.878 -4.625 1.00 81.56 235 TRP A N 1
ATOM 1861 C CA . TRP A 1 235 ? 13.468 -3.162 -4.891 1.00 81.56 235 TRP A CA 1
ATOM 1862 C C . TRP A 1 235 ? 13.984 -4.459 -4.257 1.00 81.56 235 TRP A C 1
ATOM 1864 O O . TRP A 1 235 ? 15.096 -4.888 -4.544 1.00 81.56 235 TRP A O 1
ATOM 1874 N N . HIS A 1 236 ? 13.175 -5.105 -3.415 1.00 80.50 236 HIS A N 1
ATOM 1875 C CA . HIS A 1 236 ? 13.407 -6.461 -2.907 1.00 80.50 236 HIS A CA 1
ATOM 1876 C C . HIS A 1 236 ? 12.384 -7.459 -3.467 1.00 80.50 236 HIS A C 1
ATOM 1878 O O . HIS A 1 236 ? 12.251 -8.570 -2.944 1.00 80.50 236 HIS A O 1
ATOM 1884 N N . ALA A 1 237 ? 11.638 -7.079 -4.508 1.00 71.12 237 ALA A N 1
ATOM 1885 C CA . ALA A 1 237 ? 10.759 -7.990 -5.216 1.00 71.12 237 ALA A CA 1
ATOM 1886 C C . ALA A 1 237 ? 11.623 -8.986 -6.005 1.00 71.12 237 ALA A C 1
ATOM 1888 O O . ALA A 1 237 ? 11.923 -8.793 -7.177 1.00 71.12 237 ALA A O 1
ATOM 1889 N N . ASN A 1 238 ? 12.079 -10.055 -5.354 1.00 61.28 238 ASN A N 1
ATOM 1890 C CA . ASN A 1 238 ? 12.688 -11.162 -6.080 1.00 61.28 238 ASN A CA 1
ATOM 1891 C C . ASN A 1 238 ? 11.631 -11.782 -7.007 1.00 61.28 238 ASN A C 1
ATOM 1893 O O . ASN A 1 238 ? 10.463 -11.883 -6.612 1.00 61.28 238 ASN A O 1
ATOM 1897 N N . PRO A 1 239 ? 12.010 -12.230 -8.215 1.00 53.69 239 PRO A N 1
ATOM 1898 C CA . PRO A 1 239 ? 11.079 -12.904 -9.099 1.00 53.69 239 PRO A CA 1
ATOM 1899 C C . PRO A 1 239 ? 10.611 -14.198 -8.428 1.00 53.69 239 PRO A C 1
ATOM 1901 O O . PRO A 1 239 ? 11.362 -15.163 -8.298 1.00 53.69 239 PRO A O 1
ATOM 1904 N N . ILE A 1 240 ? 9.351 -14.226 -7.995 1.00 49.84 240 ILE A N 1
ATOM 1905 C CA . ILE A 1 240 ? 8.666 -15.491 -7.753 1.00 49.84 240 ILE A CA 1
ATOM 1906 C C . ILE A 1 240 ? 8.374 -16.041 -9.148 1.00 49.84 240 ILE A C 1
ATOM 1908 O O . ILE A 1 240 ? 7.446 -15.590 -9.816 1.00 49.84 240 ILE A O 1
ATOM 1912 N N . GLU A 1 241 ? 9.205 -16.971 -9.621 1.00 45.44 241 GLU A N 1
ATOM 1913 C CA . GLU A 1 241 ? 8.878 -17.764 -10.803 1.00 45.44 241 GLU A CA 1
ATOM 1914 C C . GLU A 1 241 ? 7.621 -18.579 -10.492 1.00 45.44 241 GLU A C 1
ATOM 1916 O O . GLU A 1 241 ? 7.674 -19.626 -9.842 1.00 45.44 241 GLU A O 1
ATOM 1921 N N . PHE A 1 242 ? 6.468 -18.103 -10.953 1.00 44.19 242 PHE A N 1
ATOM 1922 C CA . PHE A 1 242 ? 5.270 -18.920 -10.975 1.00 44.19 242 PHE A CA 1
ATOM 1923 C C . PHE A 1 242 ? 5.429 -19.952 -12.097 1.00 44.19 242 PHE A C 1
ATOM 1925 O O . PHE A 1 242 ? 5.085 -19.713 -13.248 1.00 44.19 242 PHE A O 1
ATOM 1932 N N . LYS A 1 243 ? 5.950 -21.139 -11.766 1.00 39.69 243 LYS A N 1
ATOM 1933 C CA . LYS A 1 243 ? 5.898 -22.325 -12.645 1.00 39.69 243 LYS A CA 1
ATOM 1934 C C . LYS A 1 243 ? 4.501 -22.952 -12.626 1.00 39.69 243 LYS A C 1
ATOM 1936 O O . LYS A 1 243 ? 4.347 -24.146 -12.384 1.00 39.69 243 LYS A O 1
ATOM 1941 N N . GLY A 1 244 ? 3.474 -22.123 -12.777 1.00 41.88 244 GLY A N 1
ATOM 1942 C CA . GLY A 1 244 ? 2.088 -22.557 -12.767 1.00 41.88 244 GLY A CA 1
ATOM 1943 C C . GLY A 1 244 ? 1.614 -22.795 -14.187 1.00 41.88 244 GLY A C 1
ATOM 1944 O O . GLY A 1 244 ? 1.476 -21.842 -14.947 1.00 41.88 244 GLY A O 1
ATOM 1945 N N . GLU A 1 245 ? 1.309 -24.048 -14.523 1.00 40.81 245 GLU A N 1
ATOM 1946 C CA . GLU A 1 245 ? 0.336 -24.334 -15.577 1.00 40.81 245 GLU A CA 1
ATOM 1947 C C . GLU A 1 245 ? -0.883 -23.437 -15.348 1.00 40.81 245 GLU A C 1
ATOM 1949 O O . GLU A 1 245 ? -1.325 -23.287 -14.206 1.00 40.81 245 GLU A O 1
ATOM 1954 N N . THR A 1 246 ? -1.385 -22.818 -16.417 1.00 41.38 246 THR A N 1
ATOM 1955 C CA . THR A 1 246 ? -2.627 -22.040 -16.463 1.00 41.38 246 THR A CA 1
ATOM 1956 C C . THR A 1 246 ? -3.727 -22.753 -15.681 1.00 41.38 246 THR A C 1
ATOM 1958 O O . THR A 1 246 ? -4.438 -23.600 -16.221 1.00 41.38 246 THR A O 1
ATOM 1961 N N . SER A 1 247 ? -3.844 -22.458 -14.385 1.00 40.88 247 SER A N 1
ATOM 1962 C CA . SER A 1 247 ? -4.861 -23.077 -13.554 1.00 40.88 247 SER A CA 1
ATOM 1963 C C . SER A 1 247 ? -6.174 -22.450 -13.993 1.00 40.88 247 SER A C 1
ATOM 1965 O O . SER A 1 247 ? -6.310 -21.229 -13.863 1.00 40.88 247 SER A O 1
ATOM 1967 N N . PRO A 1 248 ? -7.154 -23.232 -14.477 1.00 44.50 248 PRO A N 1
ATOM 1968 C CA . PRO A 1 248 ? -8.501 -22.713 -14.641 1.00 44.50 248 PRO A CA 1
ATOM 1969 C C . PRO A 1 248 ? -8.911 -22.093 -13.303 1.00 44.50 248 PRO A C 1
ATOM 1971 O O . PRO A 1 248 ? -8.688 -22.689 -12.241 1.00 44.50 248 PRO A O 1
ATOM 1974 N N . GLY A 1 249 ? -9.379 -20.843 -13.359 1.00 43.75 249 GLY A N 1
ATOM 1975 C CA . GLY A 1 249 ? -9.655 -20.029 -12.182 1.00 43.75 249 GLY A CA 1
ATOM 1976 C C . GLY A 1 249 ? -10.502 -20.818 -11.193 1.00 43.75 249 GLY A C 1
ATOM 1977 O O . GLY A 1 249 ? -11.625 -21.213 -11.501 1.00 43.75 249 GLY A O 1
ATOM 1978 N N . ARG A 1 250 ? -9.949 -21.104 -10.012 1.00 41.59 250 ARG A N 1
ATOM 1979 C CA . ARG A 1 250 ? -10.709 -21.757 -8.949 1.00 41.59 250 ARG A CA 1
ATOM 1980 C C . ARG A 1 250 ? -11.749 -20.752 -8.466 1.00 41.59 250 ARG A C 1
ATOM 1982 O O . ARG A 1 250 ? -11.404 -19.772 -7.814 1.00 41.59 250 ARG A O 1
ATOM 1989 N N . CYS A 1 251 ? -13.011 -20.970 -8.819 1.00 46.34 251 CYS A N 1
ATOM 1990 C CA . CYS A 1 251 ? -14.112 -20.173 -8.296 1.00 46.34 251 CYS A CA 1
ATOM 1991 C C . CYS A 1 251 ? -14.370 -20.583 -6.844 1.00 46.34 251 CYS A C 1
ATOM 1993 O O . CYS A 1 251 ? -14.814 -21.699 -6.579 1.00 46.34 251 CYS A O 1
ATOM 1995 N N . ALA A 1 252 ? -14.087 -19.678 -5.912 1.00 57.56 252 ALA A N 1
ATOM 1996 C CA . ALA A 1 252 ? -14.552 -19.766 -4.538 1.00 57.56 252 ALA A CA 1
ATOM 1997 C C . ALA A 1 252 ? -15.726 -18.797 -4.367 1.00 57.56 252 ALA A C 1
ATOM 1999 O O . ALA A 1 252 ? -15.651 -17.644 -4.792 1.00 57.56 252 ALA A O 1
ATOM 2000 N N . SER A 1 253 ? -16.811 -19.267 -3.763 1.00 53.97 253 SER A N 1
ATOM 2001 C CA . SER A 1 253 ? -17.939 -18.433 -3.354 1.00 53.97 253 SER A CA 1
ATOM 2002 C C . SER A 1 253 ? -17.912 -18.266 -1.842 1.00 53.97 253 SER A C 1
ATOM 2004 O O . SER A 1 253 ? -17.693 -19.236 -1.115 1.00 53.97 253 SER A O 1
ATOM 2006 N N . LEU A 1 254 ? -18.154 -17.047 -1.370 1.00 58.47 254 LEU A N 1
ATOM 2007 C CA . LEU A 1 254 ? -18.295 -16.761 0.051 1.00 58.47 254 LEU A CA 1
ATOM 2008 C C . LEU A 1 254 ? -19.549 -17.471 0.597 1.00 58.47 254 LEU A C 1
ATOM 2010 O O . LEU A 1 254 ? -20.633 -17.317 0.041 1.00 58.47 254 LEU A O 1
ATOM 2014 N N . VAL A 1 255 ? -19.393 -18.270 1.657 1.00 57.75 255 VAL A N 1
ATOM 2015 C CA . VAL A 1 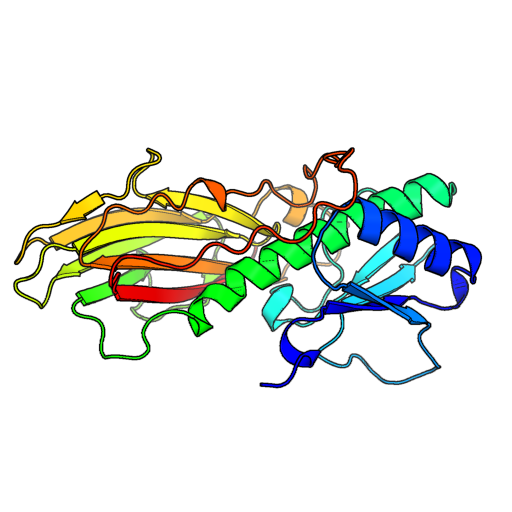255 ? -20.485 -19.055 2.280 1.00 57.75 255 VAL A CA 1
ATOM 2016 C C . VAL A 1 255 ? -21.064 -18.355 3.522 1.00 57.75 255 VAL A C 1
ATOM 2018 O O . VAL A 1 255 ? -22.122 -18.742 4.005 1.00 57.75 255 VAL A O 1
ATOM 2021 N N . SER A 1 256 ? -20.407 -17.308 4.029 1.00 62.62 256 SER A N 1
ATOM 2022 C CA . SER A 1 256 ? -20.817 -16.578 5.235 1.00 62.62 256 SER A CA 1
ATOM 2023 C C . SER A 1 256 ? -20.923 -15.085 4.968 1.00 62.62 256 SER A C 1
ATOM 2025 O O . SER A 1 256 ? -20.059 -14.516 4.305 1.00 62.62 256 SER A O 1
ATOM 2027 N N . GLU A 1 257 ? -21.931 -14.442 5.548 1.00 70.62 257 GLU A N 1
ATOM 2028 C CA . GLU A 1 257 ? -22.026 -12.985 5.581 1.00 70.62 257 GLU A CA 1
ATOM 2029 C C . GLU A 1 257 ? -20.918 -12.445 6.491 1.00 70.62 257 GLU A C 1
ATOM 2031 O O . GLU A 1 257 ? -20.918 -12.654 7.703 1.00 70.62 257 GLU A O 1
ATOM 2036 N N . LEU A 1 258 ? -19.917 -11.828 5.873 1.00 85.69 258 LEU A N 1
ATOM 2037 C CA . LEU A 1 258 ? -18.854 -11.103 6.545 1.00 85.69 258 LEU A CA 1
ATOM 2038 C C . LEU A 1 258 ? -19.005 -9.639 6.153 1.00 85.69 258 LEU A C 1
ATOM 2040 O O . LEU A 1 258 ? -18.855 -9.285 4.982 1.00 85.69 258 LEU A O 1
ATOM 2044 N N . GLU A 1 259 ? -19.254 -8.792 7.141 1.00 92.12 259 GLU A N 1
ATOM 2045 C CA . GLU A 1 259 ? -19.207 -7.349 6.952 1.00 92.12 259 GLU A CA 1
ATOM 2046 C C . GLU A 1 259 ? -17.801 -6.849 7.255 1.00 92.12 259 GLU A C 1
ATOM 2048 O O . GLU A 1 259 ? -17.171 -7.239 8.245 1.00 92.12 259 GLU A O 1
ATOM 2053 N N . TRP A 1 260 ? -17.293 -5.980 6.392 1.00 94.38 260 TRP A N 1
ATOM 2054 C CA . TRP A 1 260 ? -15.961 -5.431 6.554 1.00 94.38 260 TRP A CA 1
ATOM 2055 C C . TRP A 1 260 ? -15.870 -4.019 5.993 1.00 94.38 260 TRP A C 1
ATOM 2057 O O . TRP A 1 260 ? -16.535 -3.676 5.017 1.00 94.38 260 TRP A O 1
ATOM 2067 N N . TRP A 1 261 ? -15.027 -3.209 6.621 1.00 96.50 261 TRP A N 1
ATOM 2068 C CA . TRP A 1 261 ? -14.798 -1.810 6.289 1.00 96.50 261 TRP A CA 1
ATOM 2069 C C . TRP A 1 261 ? -13.308 -1.569 6.089 1.00 96.50 261 TRP A C 1
ATOM 2071 O O . TRP A 1 261 ? -12.469 -2.148 6.786 1.00 96.50 261 TRP A O 1
ATOM 2081 N N . ILE A 1 262 ? -12.993 -0.659 5.173 1.00 96.75 262 ILE A N 1
ATOM 2082 C CA . ILE A 1 262 ? -11.667 -0.064 5.041 1.00 96.75 262 ILE A CA 1
ATOM 2083 C C . ILE A 1 262 ? -11.780 1.427 5.342 1.00 96.75 262 ILE A C 1
ATOM 2085 O O . ILE A 1 262 ? -12.603 2.124 4.751 1.00 96.75 262 ILE A O 1
ATOM 2089 N N . GLN A 1 263 ? -10.901 1.920 6.208 1.00 96.50 263 GLN A N 1
ATOM 2090 C CA . GLN A 1 263 ? -10.639 3.343 6.359 1.00 96.50 263 GLN A CA 1
ATOM 2091 C C . GLN A 1 263 ? -9.170 3.622 6.045 1.00 96.50 263 GLN A C 1
ATOM 2093 O O . GLN A 1 263 ? -8.281 3.159 6.756 1.00 96.50 263 GLN A O 1
ATOM 2098 N N . ASP A 1 264 ? -8.930 4.397 4.992 1.00 96.06 264 ASP A N 1
ATOM 2099 C CA . ASP A 1 264 ? -7.593 4.835 4.596 1.00 96.06 264 ASP A CA 1
ATOM 2100 C C . ASP A 1 264 ? -7.309 6.231 5.158 1.00 96.06 264 ASP A C 1
ATOM 2102 O O . ASP A 1 264 ? -8.145 7.134 5.071 1.00 96.06 264 ASP A O 1
ATOM 2106 N N . VAL A 1 265 ? -6.116 6.410 5.721 1.00 94.94 265 VAL A N 1
ATOM 2107 C CA . VAL A 1 265 ? -5.568 7.716 6.094 1.00 94.94 265 VAL A CA 1
ATOM 2108 C C . VAL A 1 265 ? -4.318 7.955 5.259 1.00 94.94 265 VAL A C 1
ATOM 2110 O O . VAL A 1 265 ? -3.312 7.268 5.439 1.00 94.94 265 VAL A O 1
ATOM 2113 N N . GLU A 1 266 ? -4.396 8.913 4.336 1.00 94.38 266 GLU A N 1
ATOM 2114 C CA . GLU A 1 266 ? -3.266 9.313 3.496 1.00 94.38 266 GLU A CA 1
ATOM 2115 C C . GLU A 1 266 ? -2.400 10.346 4.218 1.00 94.38 266 GLU A C 1
ATOM 2117 O O . GLU A 1 266 ? -2.902 11.331 4.768 1.00 94.38 266 GLU A O 1
ATOM 2122 N N . ILE A 1 267 ? -1.091 10.115 4.209 1.00 93.25 267 ILE A N 1
ATOM 2123 C CA . ILE A 1 267 ? -0.083 10.958 4.843 1.00 93.25 267 ILE A CA 1
ATOM 2124 C C . ILE A 1 267 ? 1.000 11.262 3.817 1.00 93.25 267 ILE A C 1
ATOM 2126 O O . ILE A 1 267 ? 1.401 10.407 3.030 1.00 93.25 267 ILE A O 1
ATOM 2130 N N . TRP A 1 268 ? 1.471 12.499 3.835 1.00 91.62 268 TRP A N 1
ATOM 2131 C CA . TRP A 1 268 ? 2.457 13.032 2.914 1.00 91.62 268 TRP A CA 1
ATOM 2132 C C . TRP A 1 268 ? 3.717 13.396 3.699 1.00 91.62 268 TRP A C 1
ATOM 2134 O O . TRP A 1 268 ? 3.721 14.341 4.486 1.00 91.62 268 TRP A O 1
ATOM 2144 N N . ILE A 1 269 ? 4.787 12.630 3.516 1.00 88.75 269 ILE A N 1
ATOM 2145 C CA . ILE A 1 269 ? 6.029 12.760 4.280 1.00 88.75 269 ILE A CA 1
ATOM 2146 C C . ILE A 1 269 ? 7.047 13.529 3.446 1.00 88.75 269 ILE A C 1
ATOM 2148 O O . ILE A 1 269 ? 7.396 13.124 2.337 1.00 88.75 269 ILE A O 1
ATOM 2152 N N . ASN A 1 270 ? 7.512 14.651 3.980 1.00 86.94 270 ASN A N 1
ATOM 2153 C CA . ASN A 1 270 ? 8.566 15.457 3.389 1.00 86.94 270 ASN A CA 1
ATOM 2154 C C . ASN A 1 270 ? 9.935 14.953 3.870 1.00 86.94 270 ASN A C 1
ATOM 2156 O O . ASN A 1 270 ? 10.095 14.705 5.068 1.00 86.94 270 ASN A O 1
ATOM 2160 N N . PRO A 1 271 ? 10.925 14.824 2.974 1.00 80.38 271 PRO A N 1
ATOM 2161 C CA . PRO A 1 271 ? 12.290 14.511 3.363 1.00 80.38 271 PRO A CA 1
ATOM 2162 C C . PRO A 1 271 ? 12.882 15.684 4.150 1.00 80.38 271 PRO A C 1
ATOM 2164 O O . PRO A 1 271 ? 12.615 16.845 3.828 1.00 80.38 271 PRO A O 1
ATOM 2167 N N . THR A 1 272 ? 13.675 15.362 5.171 1.00 69.00 272 THR A N 1
ATOM 2168 C CA . THR A 1 272 ? 14.450 16.329 5.968 1.00 69.00 272 THR A CA 1
ATOM 2169 C C . THR A 1 272 ? 15.658 16.865 5.221 1.00 69.00 272 THR A C 1
ATOM 2171 O O . THR A 1 272 ? 16.316 16.045 4.539 1.00 69.00 272 THR A O 1
#

Foldseek 3Di:
DDPVVQEAEEEEECVLPPVLLVLLVVLLVQFDPGRYHYDYDDPDDPQPQRHWYWDADPQFTWIAHHCVQLVFGDTQFLQDGDPNDSNSRSNSVSLLVNLSSLLVVVVCVQVVADPDDDQKDKAKAWPPDDGPAQEEAFFTKIKIKIFGNDQFKKFKWKWKCFNLRWIDTPPPNDQKTDIDGHGDMDIDMDTGHDDVRVVDDDDDDQWTKGKMKIKMKMKTPDIDGPRVSGDDGSNPSDRPRPPDDPDPDDDDDDPDDMHMHIDIDMHIYHYD

Sequence (272 aa):
MELWRRNIPVLVDPTFGPDFSTSLYETIQNRVASPMQVLDCADNDGLDTTFLKVEKHSGDAKIFGPENLIGYRESVRGLPRSGTDIRQSVSDVATALTHLARFKQILELRHEASQDQPPFSVLLHPKGLPPGTVHVQDDQEFRFQFKIQSQDELYITVINLGPGFHIKQLFPGQDSPEKLHPGLQRSFSIRMEIPEQLRIEGAVVSGITHREIIRIVVTKGGELSWKSLDMPVIWHANPIEFKGETSPGRCASLVSELEWWIQDVEIWINPT

pLDDT: mean 81.8, std 16.23, range [31.12, 97.62]

Solvent-accessible surface area (backbone atoms only — not comparable to full-atom values): 15838 Å² total; per-residue (Å²): 135,73,75,70,82,71,46,53,45,31,34,34,44,63,90,67,40,71,69,46,58,52,51,28,42,55,52,36,62,53,57,38,98,63,59,64,43,75,41,76,51,70,86,86,71,69,92,58,71,80,36,36,34,40,40,79,54,98,78,27,80,40,41,37,46,24,47,94,76,59,32,38,89,60,59,66,74,54,63,80,83,35,62,95,48,65,66,58,32,35,52,52,52,30,43,46,51,51,47,52,50,54,44,48,55,56,65,51,46,58,76,78,28,56,86,64,86,68,60,50,50,79,46,78,33,48,66,97,52,65,84,86,63,42,71,44,54,53,68,43,44,27,41,39,37,39,37,49,72,42,86,56,57,37,27,38,34,33,31,38,42,38,68,50,59,18,27,41,68,66,33,43,84,57,62,60,42,42,80,42,54,54,75,45,71,49,74,53,78,48,75,46,68,77,56,66,60,76,72,62,72,77,102,76,69,88,69,65,50,39,35,33,32,46,34,37,40,38,27,35,84,54,89,62,68,62,57,88,64,49,39,62,38,55,70,67,55,69,82,67,79,50,89,63,73,88,67,77,80,81,83,80,78,88,90,67,88,65,51,38,38,59,49,78,45,74,36,33,34,30,63,125

Radius of gyration: 20.31 Å; Cα contacts (8 Å, |Δi|>4): 500; chains: 1; bounding box: 45×45×55 Å